Protein AF-A0A3N5EQD7-F1 (afdb_monomer_lite)

pLDDT: mean 82.93, std 21.53, range [36.47, 98.5]

Structure (mmCIF, N/CA/C/O backbone):
data_AF-A0A3N5EQD7-F1
#
_entry.id   AF-A0A3N5EQD7-F1
#
loop_
_atom_site.group_PDB
_atom_site.id
_atom_site.type_symbol
_atom_site.label_atom_id
_atom_site.label_alt_id
_atom_site.label_comp_id
_atom_site.label_asym_id
_atom_site.label_entity_id
_atom_site.label_seq_id
_atom_site.pdbx_PDB_ins_code
_atom_site.Cartn_x
_atom_site.Cartn_y
_atom_site.Cartn_z
_atom_site.occupancy
_atom_site.B_iso_or_equiv
_atom_site.auth_seq_id
_atom_site.auth_comp_id
_atom_site.auth_asym_id
_atom_site.auth_atom_id
_atom_site.pdbx_PDB_model_num
ATOM 1 N N . GLN A 1 1 ? -13.727 -14.820 4.997 1.00 85.56 1 GLN A N 1
ATOM 2 C CA . GLN A 1 1 ? -14.768 -14.155 4.186 1.00 85.56 1 GLN A CA 1
ATOM 3 C C . GLN A 1 1 ? -15.265 -15.122 3.118 1.00 85.56 1 GLN A C 1
ATOM 5 O O . GLN A 1 1 ? -14.452 -15.862 2.577 1.00 85.56 1 GLN A O 1
ATOM 10 N N . VAL A 1 2 ? -16.572 -15.149 2.847 1.00 91.81 2 VAL A N 1
ATOM 11 C CA . VAL A 1 2 ? -17.186 -15.927 1.755 1.00 91.81 2 VAL A CA 1
ATOM 12 C C . VAL A 1 2 ? -18.021 -14.951 0.934 1.00 91.81 2 VAL A C 1
ATOM 14 O O . VAL A 1 2 ? -19.056 -14.491 1.404 1.00 91.81 2 VAL A O 1
ATOM 17 N N . ASP A 1 3 ? -17.536 -14.591 -0.249 1.00 89.38 3 ASP A N 1
ATOM 18 C CA . ASP A 1 3 ? -18.120 -13.564 -1.118 1.00 89.38 3 ASP A CA 1
ATOM 19 C C . ASP A 1 3 ? -17.688 -13.828 -2.580 1.00 89.38 3 ASP A C 1
ATOM 21 O O . ASP A 1 3 ? -16.986 -14.802 -2.869 1.00 89.38 3 ASP A O 1
ATOM 25 N N . THR A 1 4 ? -18.126 -12.994 -3.518 1.00 93.06 4 THR A N 1
ATOM 26 C CA . THR A 1 4 ? -17.701 -13.034 -4.921 1.00 93.06 4 THR A CA 1
ATOM 27 C C . THR A 1 4 ? -16.193 -12.777 -5.054 1.00 93.06 4 THR A C 1
ATOM 29 O O . THR A 1 4 ? -15.635 -12.016 -4.261 1.00 93.06 4 THR A O 1
ATOM 32 N N . PRO A 1 5 ? -15.517 -13.352 -6.070 1.00 92.38 5 PRO A N 1
ATOM 33 C CA . PRO A 1 5 ? -14.085 -13.128 -6.280 1.00 92.38 5 PRO A CA 1
ATOM 34 C C . PRO A 1 5 ? -13.704 -11.645 -6.352 1.00 92.38 5 PRO A C 1
ATOM 36 O O . PRO A 1 5 ? -12.713 -11.238 -5.755 1.00 92.38 5 PRO A O 1
ATOM 39 N N . ASP A 1 6 ? -14.533 -10.842 -7.023 1.00 91.50 6 ASP A N 1
ATOM 40 C CA . ASP A 1 6 ? -14.365 -9.393 -7.149 1.00 91.50 6 ASP A CA 1
ATOM 41 C C . ASP A 1 6 ? -14.393 -8.690 -5.782 1.00 91.50 6 ASP A C 1
ATOM 43 O O . ASP A 1 6 ? -13.457 -7.977 -5.415 1.00 91.50 6 ASP A O 1
ATOM 47 N N . ARG A 1 7 ? -15.412 -8.976 -4.961 1.00 91.31 7 ARG A N 1
ATOM 48 C CA . ARG A 1 7 ? -15.539 -8.392 -3.619 1.00 91.31 7 ARG A CA 1
ATOM 49 C C . ARG A 1 7 ? -14.421 -8.816 -2.685 1.00 91.31 7 ARG A C 1
ATOM 51 O O . ARG A 1 7 ? -13.891 -7.971 -1.974 1.00 91.31 7 ARG A O 1
ATOM 58 N N . ILE A 1 8 ? -14.033 -10.088 -2.707 1.00 92.88 8 ILE A N 1
ATOM 59 C CA . ILE A 1 8 ? -12.909 -10.575 -1.901 1.00 92.88 8 ILE A CA 1
ATOM 60 C C . ILE A 1 8 ? -11.606 -9.870 -2.314 1.00 92.88 8 ILE A C 1
ATOM 62 O O . ILE A 1 8 ? -10.780 -9.553 -1.458 1.00 92.88 8 ILE A O 1
ATOM 66 N N . TYR A 1 9 ? -11.414 -9.611 -3.610 1.00 93.19 9 TYR A N 1
ATOM 67 C CA . TYR A 1 9 ? -10.214 -8.951 -4.117 1.00 93.19 9 TYR A CA 1
ATOM 68 C C . TYR A 1 9 ? -10.143 -7.467 -3.729 1.00 93.19 9 TYR A C 1
ATOM 70 O O . TYR A 1 9 ? -9.109 -7.015 -3.223 1.00 93.19 9 TYR A O 1
ATOM 78 N N . HIS A 1 10 ? -11.236 -6.729 -3.963 1.00 91.75 10 HIS A N 1
ATOM 79 C CA . HIS A 1 10 ? -11.309 -5.270 -3.825 1.00 91.75 10 HIS A CA 1
ATOM 80 C C . HIS A 1 10 ? -11.703 -4.785 -2.424 1.00 91.75 10 HIS A C 1
ATOM 82 O O . HIS A 1 10 ? -11.310 -3.693 -2.023 1.00 91.75 10 HIS A O 1
ATOM 88 N N . ALA A 1 11 ? -12.474 -5.575 -1.678 1.00 92.19 11 ALA A N 1
ATOM 89 C CA . ALA A 1 11 ? -12.975 -5.234 -0.350 1.00 92.19 11 ALA A CA 1
ATOM 90 C C . ALA A 1 11 ? -12.828 -6.417 0.633 1.00 92.19 11 ALA A C 1
ATOM 92 O O . ALA A 1 11 ? -13.829 -6.899 1.174 1.00 92.19 11 ALA A O 1
ATOM 93 N N . PRO A 1 12 ? -11.595 -6.903 0.874 1.00 94.81 12 PRO A N 1
ATOM 94 C CA . PRO A 1 12 ? -11.345 -7.931 1.874 1.00 94.81 12 PRO A CA 1
ATOM 95 C C . PRO A 1 12 ? -11.695 -7.419 3.276 1.00 94.81 12 PRO A C 1
ATOM 97 O O . PRO A 1 12 ? -11.357 -6.294 3.639 1.00 94.81 12 PRO A O 1
ATOM 100 N N . ASP A 1 13 ? -12.353 -8.240 4.085 1.00 95.00 13 ASP A N 1
ATOM 101 C CA . ASP A 1 13 ? -12.768 -7.858 5.441 1.00 95.00 13 ASP A CA 1
ATOM 102 C C . ASP A 1 13 ? -11.635 -7.964 6.466 1.00 95.00 13 ASP A C 1
ATOM 104 O O . ASP A 1 13 ? -11.702 -7.335 7.517 1.00 95.00 13 ASP A O 1
ATOM 108 N N . THR A 1 14 ? -10.583 -8.728 6.161 1.00 96.19 14 THR A N 1
ATOM 109 C CA . THR A 1 14 ? -9.426 -8.902 7.046 1.00 96.19 14 THR A CA 1
ATOM 110 C C . THR A 1 14 ? -8.118 -8.895 6.265 1.00 96.19 14 THR A C 1
ATOM 112 O O . THR A 1 14 ? -8.082 -9.242 5.078 1.00 96.19 14 THR A O 1
ATOM 115 N N . VAL A 1 15 ? -7.020 -8.563 6.947 1.00 95.56 15 VAL A N 1
ATOM 116 C CA . VAL A 1 15 ? -5.662 -8.611 6.380 1.00 95.56 15 VAL A CA 1
ATOM 117 C C . VAL A 1 15 ? -5.340 -10.004 5.851 1.00 95.56 15 VAL A C 1
ATOM 119 O O . VAL A 1 15 ? -4.840 -10.130 4.739 1.00 95.56 15 VAL A O 1
ATOM 122 N N . ALA A 1 16 ? -5.705 -11.054 6.590 1.00 95.88 16 ALA A N 1
ATOM 123 C CA . ALA A 1 16 ? -5.444 -12.430 6.175 1.00 95.88 16 ALA A CA 1
ATOM 124 C C . ALA A 1 16 ? -6.090 -12.764 4.817 1.00 95.88 16 ALA A C 1
ATOM 126 O O . ALA A 1 16 ? -5.483 -13.437 3.987 1.00 95.88 16 ALA A O 1
ATOM 127 N N . VAL A 1 17 ? -7.307 -12.268 4.559 1.00 95.81 17 VAL A N 1
ATOM 128 C CA . VAL A 1 17 ? -7.964 -12.427 3.251 1.00 95.81 17 VAL A CA 1
ATOM 129 C C . VAL A 1 17 ? -7.262 -11.579 2.186 1.00 95.81 17 VAL A C 1
ATOM 131 O O . VAL A 1 17 ? -7.011 -12.068 1.083 1.00 95.81 17 VAL A O 1
ATOM 134 N N . ALA A 1 18 ? -6.915 -10.334 2.519 1.00 95.12 18 ALA A N 1
ATOM 135 C CA . ALA A 1 18 ? -6.245 -9.407 1.611 1.00 95.12 18 ALA A CA 1
ATOM 136 C C . ALA A 1 18 ? -4.871 -9.925 1.137 1.00 95.12 18 ALA A C 1
ATOM 138 O O . ALA A 1 18 ? -4.527 -9.785 -0.037 1.00 95.12 18 ALA A O 1
ATOM 139 N N . GLU A 1 19 ? -4.108 -10.555 2.033 1.00 94.88 19 GLU A N 1
ATOM 140 C CA . GLU A 1 19 ? -2.798 -11.153 1.752 1.00 94.88 19 GLU A CA 1
ATOM 141 C C . GLU A 1 19 ? -2.890 -12.479 0.994 1.00 94.88 19 GLU A C 1
ATOM 143 O O . GLU A 1 19 ? -1.991 -12.801 0.217 1.00 94.88 19 GLU A O 1
ATOM 148 N N . PHE A 1 20 ? -3.949 -13.259 1.227 1.00 94.75 20 PHE A N 1
ATOM 149 C CA . PHE A 1 20 ? -4.123 -14.567 0.597 1.00 94.75 20 PHE A CA 1
ATOM 150 C C . PHE A 1 20 ? -4.553 -14.463 -0.871 1.00 94.75 20 PHE A C 1
ATOM 152 O O . PHE A 1 20 ? -4.201 -15.310 -1.690 1.00 94.75 20 PHE A O 1
ATOM 159 N N . ILE A 1 21 ? -5.329 -13.434 -1.209 1.00 93.12 21 ILE A N 1
ATOM 160 C CA . ILE A 1 21 ? -5.930 -13.275 -2.532 1.00 93.12 21 ILE A CA 1
ATOM 161 C 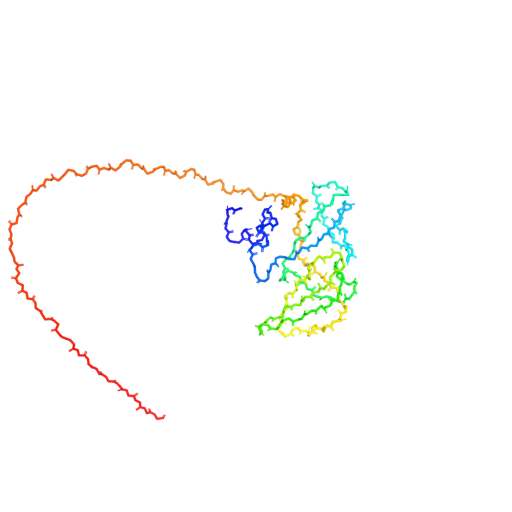C . ILE A 1 21 ? -5.138 -12.250 -3.334 1.00 93.12 21 ILE A C 1
ATOM 163 O O . ILE A 1 21 ? -4.987 -11.116 -2.893 1.00 93.12 21 ILE A O 1
ATOM 167 N N . GLY A 1 22 ? -4.690 -12.635 -4.531 1.00 89.00 22 GLY A N 1
ATOM 168 C CA . GLY A 1 22 ? -3.891 -11.798 -5.428 1.00 89.00 22 GLY A CA 1
ATOM 169 C C . GLY A 1 22 ? -2.419 -12.207 -5.476 1.00 89.00 22 GLY A C 1
ATOM 170 O O . GLY A 1 22 ? -1.864 -12.775 -4.537 1.00 89.00 22 GLY A O 1
ATOM 171 N N . SER A 1 23 ? -1.783 -11.967 -6.616 1.00 91.44 23 SER A N 1
ATOM 172 C CA . SER A 1 23 ? -0.348 -12.175 -6.812 1.00 91.44 23 SER A CA 1
ATOM 173 C C . SER A 1 23 ? 0.169 -11.061 -7.722 1.00 91.44 23 SER A C 1
ATOM 175 O O . SER A 1 23 ? -0.254 -11.017 -8.878 1.00 91.44 23 SER A O 1
ATOM 177 N N . PRO A 1 24 ? 1.050 -10.162 -7.246 1.00 94.62 24 PRO A N 1
ATOM 178 C CA . PRO A 1 24 ? 1.609 -10.044 -5.890 1.00 94.62 24 PRO A CA 1
ATOM 179 C C . PRO A 1 24 ? 0.578 -9.899 -4.756 1.00 94.62 24 PRO A C 1
ATOM 181 O O . PRO A 1 24 ? -0.583 -9.554 -4.985 1.00 94.62 24 PRO A O 1
ATOM 184 N N . ARG A 1 25 ? 1.013 -10.174 -3.518 1.00 95.19 25 ARG A N 1
ATOM 185 C CA . ARG A 1 25 ? 0.194 -9.918 -2.321 1.00 95.19 25 ARG A CA 1
ATOM 186 C C . ARG A 1 25 ? -0.074 -8.416 -2.183 1.00 95.19 25 ARG A C 1
ATOM 188 O O . ARG A 1 25 ? 0.663 -7.600 -2.732 1.00 95.19 25 ARG A O 1
ATOM 195 N N . ILE A 1 26 ? -1.129 -8.056 -1.450 1.00 96.38 26 ILE A N 1
ATOM 196 C CA . ILE A 1 26 ? -1.389 -6.653 -1.104 1.00 96.38 26 ILE A CA 1
ATOM 197 C C . ILE A 1 26 ? -0.181 -6.055 -0.364 1.00 96.38 26 ILE A C 1
ATOM 199 O O . ILE A 1 26 ? 0.429 -6.723 0.470 1.00 96.38 26 ILE A O 1
ATOM 203 N N . ASN A 1 27 ? 0.157 -4.801 -0.658 1.00 97.31 27 ASN A N 1
ATOM 204 C CA . ASN A 1 27 ? 1.148 -4.062 0.116 1.00 97.31 27 ASN A CA 1
ATOM 205 C C . ASN A 1 27 ? 0.549 -3.689 1.463 1.00 97.31 27 ASN A C 1
ATOM 207 O O . ASN A 1 27 ? -0.590 -3.229 1.496 1.00 97.31 27 ASN A O 1
ATOM 211 N N . LEU A 1 28 ? 1.320 -3.832 2.539 1.00 96.62 28 LEU A N 1
ATOM 212 C CA . LEU A 1 28 ? 0.937 -3.395 3.878 1.00 96.62 28 LEU A CA 1
ATOM 213 C C . LEU A 1 28 ? 1.983 -2.427 4.428 1.00 96.62 28 LEU A C 1
ATOM 215 O O . LEU A 1 28 ? 3.181 -2.711 4.404 1.00 96.62 28 LEU A O 1
ATOM 219 N N . VAL A 1 29 ? 1.521 -1.278 4.919 1.00 96.62 29 VAL A N 1
ATOM 220 C CA . VAL A 1 29 ? 2.376 -0.253 5.526 1.00 96.62 29 VAL A CA 1
ATOM 221 C C . VAL A 1 29 ? 1.804 0.135 6.881 1.00 96.62 29 VAL A C 1
ATOM 223 O O . VAL A 1 29 ? 0.650 0.560 6.974 1.00 96.62 29 VAL A O 1
ATOM 226 N N . ASP A 1 30 ? 2.610 -0.029 7.926 1.00 96.94 30 ASP A N 1
ATOM 227 C CA . ASP A 1 30 ? 2.249 0.340 9.290 1.00 96.94 30 ASP A CA 1
ATOM 228 C C . ASP A 1 30 ? 2.229 1.862 9.465 1.00 96.94 30 ASP A C 1
ATOM 230 O O . ASP A 1 30 ? 3.048 2.600 8.905 1.00 96.94 30 ASP A O 1
ATOM 234 N N . GLY A 1 31 ? 1.282 2.343 10.266 1.00 96.94 31 GLY A N 1
ATOM 235 C CA . GLY A 1 31 ? 1.195 3.754 10.595 1.00 96.94 31 GLY A CA 1
ATOM 236 C C . GLY A 1 31 ? 0.212 4.066 11.714 1.00 96.94 31 GLY A C 1
ATOM 237 O O . GLY A 1 31 ? -0.468 3.198 12.262 1.00 96.94 31 GLY A O 1
ATOM 238 N N . THR A 1 32 ? 0.125 5.352 12.027 1.00 98.25 32 THR A N 1
ATOM 239 C CA . THR A 1 32 ? -0.755 5.886 13.067 1.00 98.25 32 THR A CA 1
ATOM 240 C C . THR A 1 32 ? -1.662 6.946 12.467 1.00 98.25 32 THR A C 1
ATOM 242 O O . THR A 1 32 ? -1.193 7.872 11.802 1.00 98.25 32 THR A O 1
ATOM 245 N N . TYR A 1 33 ? -2.966 6.827 12.696 1.00 98.44 33 TYR A N 1
ATOM 246 C CA . TYR A 1 33 ? -3.938 7.815 12.237 1.00 98.44 33 TYR A CA 1
ATOM 247 C C . TYR A 1 33 ? -3.840 9.106 13.059 1.00 98.44 33 TYR A C 1
ATOM 249 O O . TYR A 1 33 ? -3.881 9.052 14.283 1.00 98.44 33 TYR A O 1
ATOM 257 N N . ASP A 1 34 ? -3.731 10.273 12.421 1.00 97.56 34 ASP A N 1
ATOM 258 C CA . ASP A 1 34 ? -3.652 11.584 13.091 1.00 97.56 34 ASP A CA 1
ATOM 259 C C . ASP A 1 34 ? -4.986 12.357 13.101 1.00 97.56 34 ASP A C 1
ATOM 261 O O . ASP A 1 34 ? -5.028 13.505 13.543 1.00 97.56 34 ASP A O 1
ATOM 265 N N . GLY A 1 35 ? -6.075 11.734 12.634 1.00 96.44 35 GLY A N 1
ATOM 266 C CA . GLY A 1 35 ? -7.395 12.359 12.499 1.00 96.44 35 GLY A CA 1
ATOM 267 C C . GLY A 1 35 ? -7.706 12.894 11.098 1.00 96.44 35 GLY A C 1
ATOM 268 O O . GLY A 1 35 ? -8.833 13.301 10.857 1.00 96.44 35 GLY A O 1
ATOM 269 N N . ARG A 1 36 ? -6.737 12.888 10.174 1.00 96.38 36 ARG A N 1
ATOM 270 C CA . ARG A 1 36 ? -6.923 13.283 8.756 1.00 96.38 36 ARG A CA 1
ATOM 271 C C . ARG A 1 36 ? -6.080 12.466 7.773 1.00 96.38 36 ARG A C 1
ATOM 273 O O . ARG A 1 36 ? -6.312 12.453 6.565 1.00 96.38 36 ARG A O 1
ATOM 280 N N . ALA A 1 37 ? -5.018 11.852 8.274 1.00 97.31 37 ALA A N 1
ATOM 281 C CA . ALA A 1 37 ? -4.080 11.070 7.502 1.00 97.31 37 ALA A CA 1
ATOM 282 C C . ALA A 1 37 ? -3.485 9.973 8.376 1.00 97.31 37 ALA A C 1
ATOM 284 O O . ALA A 1 37 ? -3.452 10.056 9.602 1.00 97.31 37 ALA A O 1
ATOM 285 N N . VAL A 1 38 ? -2.953 8.951 7.728 1.00 97.88 38 VAL A N 1
ATOM 286 C CA . VAL A 1 38 ? -2.129 7.950 8.392 1.00 97.88 38 VAL A CA 1
ATOM 287 C C . VAL A 1 38 ? -0.674 8.341 8.204 1.00 97.88 38 VAL A C 1
ATOM 289 O O . VAL A 1 38 ? -0.197 8.512 7.078 1.00 97.88 38 VAL A O 1
ATOM 292 N N . ARG A 1 39 ? 0.017 8.524 9.328 1.00 98.06 39 ARG A N 1
ATOM 293 C CA . ARG A 1 39 ? 1.444 8.823 9.392 1.00 98.06 39 ARG A CA 1
ATOM 294 C C . ARG A 1 39 ? 2.225 7.524 9.442 1.00 98.06 39 ARG A C 1
ATOM 296 O O . ARG A 1 39 ? 1.995 6.698 10.318 1.00 98.06 39 ARG A O 1
ATOM 303 N N . THR A 1 40 ? 3.147 7.377 8.508 1.00 97.06 40 THR A N 1
ATOM 304 C CA . THR A 1 40 ? 4.087 6.258 8.415 1.00 97.06 40 THR A CA 1
ATOM 305 C C . THR A 1 40 ? 5.500 6.823 8.547 1.00 97.06 40 THR A C 1
ATOM 307 O O . THR A 1 40 ? 5.701 8.030 8.396 1.00 97.06 40 THR A O 1
ATOM 310 N N . GLU A 1 41 ? 6.503 5.978 8.766 1.00 96.44 41 GLU A N 1
ATOM 311 C CA . GLU A 1 41 ? 7.902 6.437 8.733 1.00 96.44 41 GLU A CA 1
ATOM 312 C C . GLU A 1 41 ? 8.344 6.898 7.334 1.00 96.44 41 GLU A C 1
ATOM 314 O O . GLU A 1 41 ? 9.290 7.669 7.203 1.00 96.44 41 GLU A O 1
ATOM 319 N N . SER A 1 42 ? 7.641 6.457 6.287 1.00 96.06 42 SER A N 1
ATOM 320 C CA . SER A 1 42 ? 7.952 6.767 4.887 1.00 96.06 42 SER A CA 1
ATOM 321 C C . SER A 1 42 ? 7.181 7.946 4.313 1.00 96.06 42 SER A C 1
ATOM 323 O O . SER A 1 42 ? 7.385 8.294 3.156 1.00 96.06 42 SER A O 1
ATOM 325 N N . GLY A 1 43 ? 6.249 8.531 5.062 1.00 96.81 43 GLY A N 1
ATOM 326 C CA . GLY A 1 43 ? 5.375 9.566 4.527 1.00 96.81 43 GLY A CA 1
ATOM 327 C C . GLY A 1 43 ? 3.994 9.582 5.161 1.00 96.81 43 GLY A C 1
ATOM 328 O O . GLY A 1 43 ? 3.780 9.125 6.286 1.00 96.81 43 GLY A O 1
ATOM 329 N N . SER A 1 44 ? 3.038 10.153 4.438 1.00 96.94 44 SER A N 1
ATOM 330 C CA . SER A 1 44 ? 1.705 10.444 4.953 1.00 96.94 44 SER A CA 1
ATOM 331 C C . SER A 1 44 ? 0.652 10.196 3.888 1.00 96.94 44 SER A C 1
ATOM 333 O O . SER A 1 44 ? 0.694 10.785 2.808 1.00 96.94 44 SER A O 1
ATOM 335 N N . VAL A 1 45 ? -0.349 9.394 4.235 1.00 96.88 45 VAL A N 1
ATOM 336 C CA . VAL A 1 45 ? -1.453 9.051 3.337 1.00 96.88 45 VAL A CA 1
ATOM 337 C C . VAL A 1 45 ? -2.734 9.718 3.845 1.00 96.88 45 VAL A C 1
ATOM 339 O O . VAL A 1 45 ? -3.223 9.329 4.906 1.00 96.88 45 VAL A O 1
ATOM 342 N N . PRO A 1 46 ? -3.277 10.734 3.149 1.00 96.25 46 PRO A N 1
ATOM 343 C CA . PRO A 1 46 ? -4.556 11.345 3.509 1.00 96.25 46 PRO A CA 1
ATOM 344 C C . PRO A 1 46 ? -5.699 10.336 3.386 1.00 96.25 46 PRO A C 1
ATOM 346 O O . PRO A 1 46 ? -5.868 9.724 2.331 1.00 96.25 46 PRO A O 1
ATOM 349 N N . ILE A 1 47 ? -6.471 10.161 4.456 1.00 94.94 47 ILE A N 1
ATOM 350 C CA . ILE A 1 47 ? -7.613 9.244 4.511 1.00 94.94 47 ILE A CA 1
ATOM 351 C C . ILE A 1 47 ? -8.480 9.600 5.719 1.00 94.94 47 ILE A C 1
ATOM 353 O O . ILE A 1 47 ? -7.957 9.880 6.792 1.00 94.94 47 ILE A O 1
ATOM 357 N N . GLU A 1 48 ? -9.798 9.570 5.554 1.00 94.88 48 GLU A N 1
ATOM 358 C CA . GLU A 1 48 ? -10.754 9.747 6.650 1.00 94.88 48 GLU A CA 1
ATOM 359 C C . GLU A 1 48 ? -11.193 8.378 7.165 1.00 94.88 48 GLU A C 1
ATOM 361 O O . GLU A 1 48 ? -11.638 7.535 6.381 1.00 94.88 48 GLU A O 1
ATOM 366 N N . LEU A 1 49 ? -11.061 8.141 8.471 1.00 95.50 49 LEU A N 1
ATOM 367 C CA . LEU A 1 49 ? -11.355 6.847 9.083 1.00 95.50 49 LEU A CA 1
ATOM 368 C C . LEU A 1 49 ? -12.241 7.016 10.325 1.00 95.50 49 LEU A C 1
ATOM 370 O O . LEU A 1 49 ? -12.031 7.940 11.108 1.00 95.50 49 LEU A O 1
ATOM 374 N N . PRO A 1 50 ? -13.197 6.102 10.571 1.00 95.62 50 PRO A N 1
ATOM 375 C CA . PRO A 1 50 ? -14.067 6.145 11.746 1.00 95.62 50 PRO A CA 1
ATOM 376 C C . PRO A 1 50 ? -13.368 5.591 13.004 1.00 95.62 50 PRO A C 1
ATOM 378 O O . PRO A 1 50 ? -13.902 4.723 13.690 1.00 95.62 50 PRO A O 1
ATOM 381 N N . VAL A 1 51 ? -12.155 6.062 13.295 1.00 95.94 51 VAL A N 1
ATOM 382 C CA . VAL A 1 51 ? -11.349 5.694 14.473 1.00 95.94 51 VAL A CA 1
ATOM 383 C C . VAL A 1 51 ? -10.738 6.952 15.098 1.00 95.94 51 VAL A C 1
ATOM 385 O O . VAL A 1 51 ? -10.559 7.950 14.402 1.00 95.94 51 VAL A O 1
ATOM 388 N N . PRO A 1 52 ? -10.420 6.956 16.403 1.00 96.69 52 PRO A N 1
ATOM 389 C CA . PRO A 1 52 ? -9.783 8.109 17.029 1.00 96.69 52 PRO A CA 1
ATOM 390 C C . PRO A 1 52 ? -8.370 8.358 16.479 1.00 96.69 52 PRO A C 1
ATOM 392 O O . PRO A 1 52 ? -7.659 7.433 16.081 1.00 96.69 52 PRO A O 1
ATOM 395 N N . ALA A 1 53 ? -7.933 9.619 16.518 1.00 97.50 53 ALA A N 1
ATOM 396 C CA . ALA A 1 53 ? -6.528 9.958 16.313 1.00 97.50 53 ALA A CA 1
ATOM 397 C C . ALA A 1 53 ? -5.644 9.244 17.357 1.00 97.50 53 ALA A C 1
ATOM 399 O O . ALA A 1 53 ? -6.046 9.044 18.503 1.00 97.50 53 ALA A O 1
ATOM 400 N N . GLY A 1 54 ? -4.438 8.857 16.953 1.00 97.50 54 GLY A N 1
ATOM 401 C CA . GLY A 1 54 ? -3.523 8.016 17.721 1.00 97.50 54 GLY A CA 1
ATOM 402 C C . GLY A 1 54 ? -3.716 6.512 17.502 1.00 97.50 54 GLY A C 1
ATOM 403 O O . GLY A 1 54 ? -2.890 5.733 17.972 1.00 97.50 54 GLY A O 1
ATOM 404 N N . GLN A 1 55 ? -4.756 6.083 16.776 1.00 97.44 55 GLN A N 1
ATOM 405 C CA . GLN A 1 55 ? -4.977 4.669 16.475 1.00 97.44 55 GLN A CA 1
ATOM 406 C C . GLN A 1 55 ? -3.870 4.124 15.559 1.00 97.44 55 GLN A C 1
ATOM 408 O O . GLN A 1 55 ? -3.706 4.584 14.426 1.00 97.44 55 GLN A O 1
ATOM 413 N N . ALA A 1 56 ? -3.147 3.110 16.040 1.00 97.62 56 ALA A N 1
ATOM 414 C CA . ALA A 1 56 ? -2.244 2.311 15.218 1.00 97.62 56 ALA A CA 1
ATOM 415 C C . ALA A 1 56 ? -3.050 1.414 14.269 1.00 97.62 56 ALA A C 1
ATOM 417 O O . ALA A 1 56 ? -4.051 0.808 14.675 1.00 97.62 56 ALA A O 1
ATOM 418 N N . LEU A 1 57 ? -2.619 1.346 13.012 1.00 97.50 57 LEU A N 1
ATOM 419 C CA . LEU A 1 57 ? -3.278 0.590 11.953 1.00 97.50 57 LEU A CA 1
ATOM 420 C C . LEU A 1 57 ? -2.304 0.252 10.816 1.00 97.50 57 LEU A C 1
ATOM 422 O O . LEU A 1 57 ? -1.178 0.745 10.764 1.00 97.50 57 LEU A O 1
ATOM 426 N N . ARG A 1 58 ? -2.768 -0.562 9.869 1.00 96.62 58 ARG A N 1
ATOM 427 C CA . ARG A 1 58 ? -2.064 -0.877 8.621 1.00 96.62 58 ARG A CA 1
ATOM 428 C C . ARG A 1 58 ? -2.838 -0.369 7.420 1.00 96.62 58 ARG A C 1
ATOM 430 O O . ARG A 1 58 ? -4.039 -0.607 7.315 1.00 96.62 58 ARG A O 1
ATOM 437 N N . LEU A 1 59 ? -2.147 0.283 6.493 1.00 96.81 59 LEU A N 1
ATOM 438 C CA . LEU A 1 59 ? -2.690 0.613 5.180 1.00 96.81 59 LEU A CA 1
ATOM 439 C C . LEU A 1 59 ? -2.422 -0.513 4.194 1.00 96.81 59 LEU A C 1
ATOM 441 O O . LEU A 1 59 ? -1.288 -0.970 4.082 1.00 96.81 59 LEU A O 1
ATOM 445 N N . GLY A 1 60 ? -3.456 -0.910 3.458 1.00 96.19 60 GLY A N 1
ATOM 446 C CA . GLY A 1 60 ? -3.399 -1.917 2.413 1.00 96.19 60 GLY A CA 1
ATOM 447 C C . GLY A 1 60 ? -3.715 -1.354 1.035 1.00 96.19 60 GLY A C 1
ATOM 448 O O . GLY A 1 60 ? -4.776 -0.764 0.838 1.00 96.19 60 GLY A O 1
ATOM 449 N N . PHE A 1 61 ? -2.840 -1.571 0.058 1.00 96.88 61 PHE A N 1
ATOM 450 C CA . PHE A 1 61 ? -3.097 -1.211 -1.342 1.00 96.88 61 PHE A CA 1
ATOM 451 C C . PHE A 1 61 ? -2.445 -2.209 -2.299 1.00 96.88 61 PHE A C 1
ATOM 453 O O . PHE A 1 61 ? -1.457 -2.864 -1.968 1.00 96.88 61 PHE A O 1
ATOM 460 N N . ARG A 1 62 ? -3.026 -2.375 -3.485 1.00 97.25 62 ARG A N 1
ATOM 461 C CA . ARG A 1 62 ? -2.566 -3.367 -4.461 1.00 97.25 62 ARG A CA 1
ATOM 462 C C . ARG A 1 62 ? -1.439 -2.799 -5.321 1.00 97.25 62 ARG A C 1
ATOM 464 O O . ARG A 1 62 ? -1.316 -1.588 -5.481 1.00 97.25 62 ARG A O 1
ATOM 471 N N . CYS A 1 63 ? -0.612 -3.670 -5.891 1.00 96.62 63 CYS A N 1
ATOM 472 C CA . CYS A 1 63 ? 0.525 -3.232 -6.698 1.00 96.62 63 CYS A CA 1
ATOM 473 C C . CYS A 1 63 ? 0.100 -2.480 -7.967 1.00 96.62 63 CYS A C 1
ATOM 475 O O . CYS A 1 63 ? 0.795 -1.563 -8.392 1.00 96.62 63 CYS A O 1
ATOM 477 N N . GLU A 1 64 ? -1.051 -2.836 -8.538 1.00 96.06 64 GLU A N 1
ATOM 478 C CA . GLU A 1 64 ? -1.630 -2.219 -9.728 1.00 96.06 64 GLU A CA 1
ATOM 479 C C . GLU A 1 64 ? -2.385 -0.916 -9.448 1.00 96.06 64 GLU A C 1
ATOM 481 O O . GLU A 1 64 ? -2.672 -0.179 -10.386 1.00 96.06 64 GLU A O 1
ATOM 486 N N . SER A 1 65 ? -2.714 -0.618 -8.183 1.00 95.69 65 SER A N 1
ATOM 487 C CA . SER A 1 65 ? -3.271 0.691 -7.822 1.00 95.69 65 SER A CA 1
ATOM 488 C C . SER A 1 65 ? -2.175 1.734 -7.615 1.00 95.69 65 SER A C 1
ATOM 490 O O . SER A 1 65 ? -2.457 2.926 -7.674 1.00 95.69 65 SER A O 1
ATOM 492 N N . ALA A 1 66 ? -0.942 1.295 -7.363 1.00 96.25 66 ALA A N 1
ATOM 493 C CA . ALA A 1 66 ? 0.181 2.164 -7.063 1.00 96.25 66 ALA A CA 1
ATOM 494 C C . ALA A 1 66 ? 0.938 2.607 -8.322 1.00 96.25 66 ALA A C 1
ATOM 496 O O . ALA A 1 66 ? 0.934 1.934 -9.351 1.00 96.25 66 ALA A O 1
ATOM 497 N N . SER A 1 67 ? 1.650 3.728 -8.218 1.00 96.94 67 SER A N 1
ATOM 498 C CA . SER A 1 67 ? 2.573 4.199 -9.253 1.00 96.94 67 SER A CA 1
ATOM 499 C C . SER A 1 67 ? 3.825 4.827 -8.645 1.00 96.94 67 SER A C 1
ATOM 501 O O . SER A 1 67 ? 3.810 5.294 -7.505 1.00 96.94 67 SER A O 1
ATOM 503 N N . LEU A 1 68 ? 4.924 4.818 -9.403 1.00 97.56 68 LEU A N 1
ATOM 504 C CA . LEU A 1 68 ? 6.154 5.498 -9.004 1.00 97.56 68 LEU A CA 1
ATOM 505 C C . LEU A 1 68 ? 6.120 6.963 -9.428 1.00 97.56 68 LEU A C 1
ATOM 507 O O . LEU A 1 68 ? 5.734 7.296 -10.550 1.00 97.56 68 LEU A O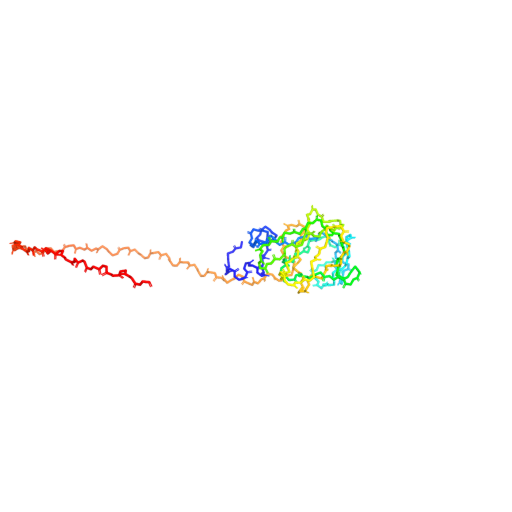 1
ATOM 511 N N . THR A 1 69 ? 6.611 7.825 -8.550 1.00 97.31 69 THR A N 1
ATOM 512 C CA . THR A 1 69 ? 6.780 9.258 -8.784 1.00 97.31 69 THR A CA 1
ATOM 513 C C . THR A 1 69 ? 8.214 9.674 -8.467 1.00 97.31 69 THR A C 1
ATOM 515 O O . THR A 1 69 ? 9.011 8.897 -7.937 1.00 97.31 69 THR A O 1
ATOM 518 N N . ALA A 1 70 ? 8.551 10.934 -8.743 1.00 97.00 70 ALA A N 1
ATOM 519 C CA . ALA A 1 70 ? 9.764 11.517 -8.180 1.00 97.00 70 ALA A CA 1
ATOM 520 C C . ALA A 1 70 ? 9.711 11.488 -6.633 1.00 97.00 70 ALA A C 1
ATOM 522 O O . ALA A 1 70 ? 8.606 11.522 -6.069 1.00 97.00 70 ALA A O 1
ATOM 523 N N . PRO A 1 71 ? 10.872 11.428 -5.951 1.00 97.31 71 PRO A N 1
ATOM 524 C CA . PRO A 1 71 ? 10.948 11.560 -4.497 1.00 97.31 71 PRO A CA 1
ATOM 525 C C . PRO A 1 71 ? 10.188 12.787 -3.989 1.00 97.31 71 PRO A C 1
ATOM 527 O O . PRO A 1 71 ? 10.284 13.867 -4.574 1.00 97.31 71 PRO A O 1
ATOM 530 N N . GLY A 1 72 ? 9.422 12.620 -2.915 1.00 96.62 72 GLY A N 1
ATOM 531 C CA . GLY A 1 72 ? 8.603 13.659 -2.293 1.00 96.62 72 GLY A CA 1
ATOM 532 C C . GLY A 1 72 ? 7.326 14.023 -3.057 1.00 96.62 72 GLY A C 1
ATOM 533 O O . GLY A 1 72 ? 6.541 14.836 -2.571 1.00 96.62 72 GLY A O 1
ATOM 534 N N . CYS A 1 73 ? 7.088 13.449 -4.243 1.00 96.81 73 CYS A N 1
ATOM 535 C CA . CYS A 1 73 ? 5.853 13.667 -5.007 1.00 96.81 73 CYS A CA 1
ATOM 536 C C . CYS A 1 73 ? 4.778 12.599 -4.745 1.00 96.81 73 CYS A C 1
ATOM 538 O O . CYS A 1 73 ? 3.630 12.791 -5.144 1.00 96.81 73 CYS A O 1
ATOM 540 N N . GLY A 1 74 ? 5.146 11.491 -4.098 1.00 95.75 74 GLY A N 1
ATOM 541 C CA . GLY A 1 74 ? 4.238 10.408 -3.728 1.00 95.75 74 GLY A CA 1
ATOM 542 C C . GLY A 1 74 ? 3.609 10.611 -2.348 1.00 95.75 74 GLY A C 1
ATOM 543 O O . GLY A 1 74 ? 3.753 11.653 -1.708 1.00 95.75 74 GLY A O 1
ATOM 544 N N . ARG A 1 75 ? 2.901 9.585 -1.869 1.00 97.00 75 ARG A N 1
ATOM 545 C CA . ARG A 1 75 ? 2.408 9.517 -0.480 1.00 97.00 75 ARG A CA 1
ATOM 546 C C . ARG A 1 75 ? 3.417 8.882 0.463 1.00 97.00 75 ARG A C 1
ATOM 548 O O . ARG A 1 75 ? 3.424 9.202 1.652 1.00 97.00 75 ARG A O 1
ATOM 555 N N . LEU A 1 76 ? 4.246 8.001 -0.081 1.00 97.75 76 LEU A N 1
ATOM 556 C CA . LEU A 1 76 ? 5.361 7.351 0.589 1.00 97.75 76 LEU A CA 1
ATOM 557 C C . LEU A 1 76 ? 6.627 7.606 -0.226 1.00 97.75 76 LEU A C 1
ATOM 559 O O . LEU A 1 76 ? 6.550 7.727 -1.446 1.00 97.75 76 LEU A O 1
ATOM 563 N N . ASP A 1 77 ? 7.776 7.621 0.429 1.00 98.19 77 ASP A N 1
ATOM 564 C CA . ASP A 1 77 ? 9.087 7.627 -0.210 1.00 98.19 77 ASP A CA 1
ATOM 565 C C . ASP A 1 77 ? 9.845 6.337 0.105 1.00 98.19 77 ASP A C 1
ATOM 567 O O . ASP A 1 77 ? 9.615 5.666 1.117 1.00 98.19 77 ASP A O 1
ATOM 571 N N . GLY A 1 78 ? 10.760 5.967 -0.784 1.00 97.94 78 GLY A N 1
ATOM 572 C CA . GLY A 1 78 ? 11.587 4.789 -0.594 1.00 97.94 78 GLY A CA 1
ATOM 573 C C . GLY A 1 78 ? 12.715 4.664 -1.604 1.00 97.94 78 GLY A C 1
ATOM 574 O O . GLY A 1 78 ? 12.999 5.568 -2.390 1.00 97.94 78 GLY A O 1
ATOM 575 N N . GLU A 1 79 ? 13.376 3.515 -1.557 1.00 98.50 79 GLU A N 1
ATOM 576 C CA . GLU A 1 79 ? 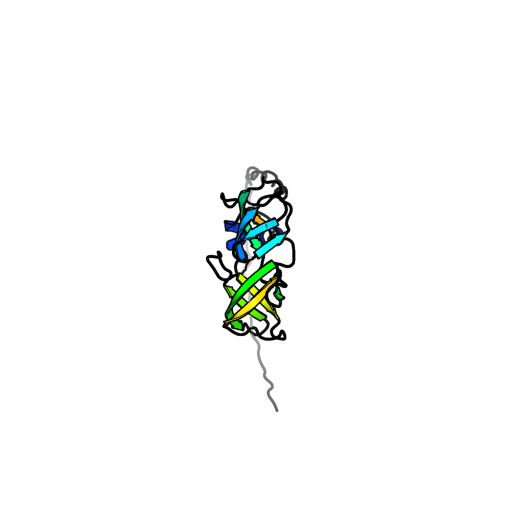14.473 3.147 -2.449 1.00 98.50 79 GLU A CA 1
ATOM 577 C C . GLU A 1 79 ? 14.104 1.878 -3.218 1.00 98.50 79 GLU A C 1
ATOM 579 O O . GLU A 1 79 ? 13.648 0.892 -2.633 1.00 98.50 79 GLU A O 1
ATOM 584 N N . VAL A 1 80 ? 14.326 1.864 -4.529 1.00 98.50 80 VAL A N 1
ATOM 585 C CA . VAL A 1 80 ? 14.112 0.678 -5.362 1.00 98.50 80 VAL A CA 1
ATOM 586 C C . VAL A 1 80 ? 15.088 -0.426 -4.945 1.00 98.50 80 VAL A C 1
ATOM 588 O O . VAL A 1 80 ? 16.284 -0.378 -5.229 1.00 98.50 80 VAL A O 1
ATOM 591 N N . ALA A 1 81 ? 14.577 -1.467 -4.296 1.00 97.75 81 ALA A N 1
ATOM 592 C CA . ALA A 1 81 ? 15.359 -2.605 -3.830 1.00 97.75 81 ALA A CA 1
ATOM 593 C C . ALA A 1 81 ? 15.581 -3.649 -4.932 1.00 97.75 81 ALA A C 1
ATOM 595 O O . ALA A 1 81 ? 16.665 -4.235 -5.022 1.00 97.75 81 ALA A O 1
ATOM 596 N N . HIS A 1 82 ? 14.558 -3.893 -5.754 1.00 96.50 82 HIS A N 1
ATOM 597 C CA . HIS A 1 82 ? 14.582 -4.890 -6.821 1.00 96.50 82 HIS A CA 1
ATOM 598 C C . HIS A 1 82 ? 13.560 -4.560 -7.917 1.00 96.50 82 HIS A C 1
ATOM 600 O O . HIS A 1 82 ? 12.548 -3.916 -7.649 1.00 96.50 82 HIS A O 1
ATOM 606 N N . VAL A 1 83 ? 13.828 -5.009 -9.143 1.00 96.69 83 VAL A N 1
ATOM 607 C CA . VAL A 1 83 ? 12.908 -4.910 -10.280 1.00 96.69 83 VAL A CA 1
ATOM 608 C C . VAL A 1 83 ? 12.822 -6.283 -10.929 1.00 96.69 83 VAL A C 1
ATOM 610 O O . VAL A 1 83 ? 13.836 -6.810 -11.390 1.00 96.69 83 VAL A O 1
ATOM 613 N N . GLU A 1 84 ? 11.618 -6.841 -10.977 1.00 96.00 84 GLU A N 1
ATOM 614 C CA . GLU A 1 84 ? 11.313 -8.087 -11.674 1.00 96.00 84 GLU A CA 1
ATOM 615 C C . GLU A 1 84 ? 10.693 -7.756 -13.031 1.00 96.00 84 GLU A C 1
ATOM 617 O O . GLU A 1 84 ? 9.742 -6.980 -13.112 1.00 96.00 84 GLU A O 1
ATOM 622 N N . ASN A 1 85 ? 11.221 -8.343 -14.105 1.00 94.69 85 ASN A N 1
ATOM 623 C CA . ASN A 1 85 ? 10.654 -8.206 -15.442 1.00 94.69 85 ASN A CA 1
ATOM 624 C C . ASN A 1 85 ? 9.887 -9.479 -15.806 1.00 94.69 85 ASN A C 1
ATOM 626 O O . ASN A 1 85 ? 10.485 -10.543 -15.965 1.00 94.69 85 ASN A O 1
ATOM 630 N N . LEU A 1 86 ? 8.568 -9.353 -15.947 1.00 94.31 86 LEU A N 1
ATOM 631 C CA . LEU A 1 86 ? 7.646 -10.444 -16.267 1.00 94.31 86 LEU A CA 1
ATOM 632 C C . LEU A 1 86 ? 7.235 -10.452 -17.752 1.00 94.31 86 LEU A C 1
ATOM 634 O O . LEU A 1 86 ? 6.285 -11.129 -18.139 1.00 94.31 86 LEU A O 1
ATOM 638 N N . GLY A 1 87 ? 7.926 -9.685 -18.598 1.00 93.75 87 GLY A N 1
ATOM 639 C CA . GLY A 1 87 ? 7.657 -9.558 -20.029 1.00 93.75 87 GLY A CA 1
ATOM 640 C C . GLY A 1 87 ? 6.666 -8.439 -20.344 1.00 93.75 87 GLY A C 1
ATOM 641 O O . GLY A 1 87 ? 7.051 -7.448 -20.958 1.00 93.75 87 GLY A O 1
ATOM 642 N N . SER A 1 88 ? 5.401 -8.580 -19.934 1.00 93.75 88 SER A N 1
ATOM 643 C CA . SER A 1 88 ? 4.374 -7.534 -20.125 1.00 93.75 88 SER A CA 1
ATOM 644 C C . SER A 1 88 ? 4.426 -6.441 -19.061 1.00 93.75 88 SER A C 1
ATOM 646 O O . SER A 1 88 ? 4.031 -5.300 -19.307 1.00 93.75 88 SER A O 1
ATOM 648 N N . ASP A 1 89 ? 4.934 -6.796 -17.885 1.00 95.31 89 ASP A N 1
ATOM 649 C CA . ASP A 1 89 ? 4.915 -5.977 -16.686 1.00 95.31 89 ASP A CA 1
ATOM 650 C C . ASP A 1 89 ? 6.277 -5.981 -15.999 1.00 95.31 89 ASP A C 1
ATOM 652 O O . ASP A 1 89 ? 7.052 -6.936 -16.091 1.00 95.31 89 ASP A O 1
ATOM 656 N N . LEU A 1 90 ? 6.527 -4.909 -15.260 1.00 95.88 90 LEU A N 1
ATOM 657 C CA . LEU A 1 90 ? 7.602 -4.775 -14.298 1.00 95.88 90 LEU A CA 1
ATOM 658 C C . LEU A 1 90 ? 6.986 -4.747 -12.900 1.00 95.88 90 LEU A C 1
ATOM 660 O O . LEU A 1 90 ? 6.065 -3.967 -12.649 1.00 95.88 90 LEU A O 1
ATOM 664 N N . LEU A 1 91 ? 7.507 -5.562 -11.987 1.00 97.31 91 LEU A N 1
ATOM 665 C CA . LEU A 1 91 ? 7.234 -5.417 -10.560 1.00 97.31 91 LEU A CA 1
ATOM 666 C C . LEU A 1 91 ? 8.420 -4.709 -9.919 1.00 97.31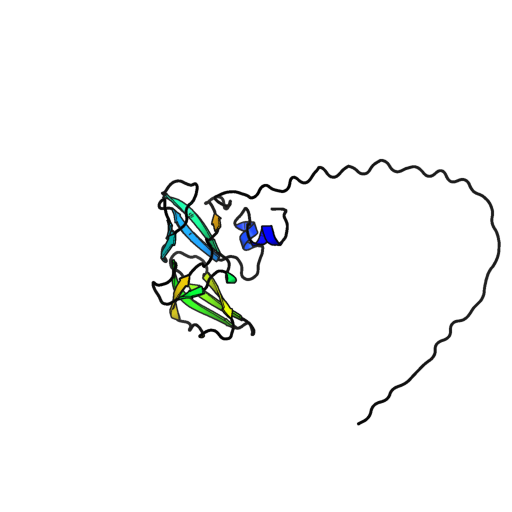 91 LEU A C 1
ATOM 668 O O . LEU A 1 91 ? 9.537 -5.225 -9.899 1.00 97.31 91 LEU A O 1
ATOM 672 N N . VAL A 1 92 ? 8.186 -3.504 -9.417 1.00 98.12 92 VAL A N 1
ATOM 673 C CA . VAL A 1 92 ? 9.202 -2.706 -8.739 1.00 98.12 92 VAL A CA 1
ATOM 674 C C . VAL A 1 92 ? 9.002 -2.837 -7.240 1.00 98.12 92 VAL A C 1
ATOM 676 O O . VAL A 1 92 ? 7.968 -2.449 -6.705 1.00 98.12 92 VAL A O 1
ATOM 679 N N . HIS A 1 93 ? 10.004 -3.379 -6.560 1.00 98.31 93 HIS A N 1
ATOM 680 C CA . HIS A 1 93 ? 10.026 -3.549 -5.115 1.00 98.31 93 HIS A CA 1
ATOM 681 C C . HIS A 1 93 ? 10.726 -2.344 -4.495 1.00 98.31 93 HIS A C 1
ATOM 683 O O . HIS A 1 93 ? 11.939 -2.186 -4.637 1.00 98.31 93 HIS A O 1
ATOM 689 N N . VAL A 1 94 ? 9.972 -1.505 -3.797 1.00 98.50 94 VAL A N 1
ATOM 690 C CA . VAL A 1 94 ? 10.436 -0.283 -3.141 1.00 98.50 94 VAL A CA 1
ATOM 691 C C . VAL A 1 94 ? 10.537 -0.530 -1.640 1.00 98.50 94 VAL A C 1
ATOM 693 O O . VAL A 1 94 ? 9.564 -0.892 -0.981 1.00 98.50 94 VAL A O 1
ATOM 696 N N . ARG A 1 95 ? 11.730 -0.353 -1.076 1.00 98.19 95 ARG A N 1
ATOM 697 C CA . ARG A 1 95 ? 11.939 -0.384 0.368 1.00 98.19 95 ARG A CA 1
ATOM 698 C C . ARG A 1 95 ? 11.548 0.970 0.949 1.00 98.19 95 ARG A C 1
ATOM 700 O O . ARG A 1 95 ? 12.213 1.970 0.695 1.00 98.19 95 ARG A O 1
ATOM 707 N N . CYS A 1 96 ? 10.490 0.959 1.742 1.00 97.06 96 CYS A N 1
ATOM 708 C CA . CYS A 1 96 ? 9.979 2.099 2.489 1.00 97.06 96 CYS A CA 1
ATOM 709 C C . CYS A 1 96 ? 10.406 1.962 3.962 1.00 97.06 96 CYS A C 1
ATOM 711 O O . CYS A 1 96 ? 10.345 0.865 4.522 1.00 97.06 96 CYS A O 1
ATOM 713 N N . ALA A 1 97 ? 10.855 3.051 4.589 1.00 93.81 97 ALA A N 1
ATOM 714 C CA . ALA A 1 97 ? 11.111 3.105 6.030 1.00 93.81 97 ALA A CA 1
ATOM 715 C C . ALA A 1 97 ? 9.876 2.668 6.844 1.00 93.81 97 ALA A C 1
ATOM 717 O O . ALA A 1 97 ? 8.735 2.983 6.490 1.00 93.81 97 ALA A O 1
ATOM 718 N N . GLY A 1 98 ? 10.097 1.919 7.922 1.00 85.81 98 GLY A N 1
ATOM 719 C CA . GLY A 1 98 ? 9.030 1.385 8.772 1.00 85.81 98 GLY A CA 1
ATOM 720 C C . GLY A 1 98 ? 8.198 0.250 8.164 1.00 85.81 98 GLY A C 1
ATOM 721 O O . GLY A 1 98 ? 7.346 -0.292 8.857 1.00 85.81 98 GLY A O 1
ATOM 722 N N . SER A 1 99 ? 8.425 -0.154 6.906 1.00 89.62 99 SER A N 1
ATOM 723 C CA . SER A 1 99 ? 7.750 -1.318 6.316 1.00 89.62 99 SER A CA 1
ATOM 724 C C . SER A 1 99 ? 8.618 -2.575 6.417 1.00 89.62 99 SER A C 1
ATOM 726 O O . SER A 1 99 ? 9.790 -2.573 6.032 1.00 89.62 99 SER A O 1
ATOM 728 N N . ALA A 1 100 ? 8.041 -3.671 6.918 1.00 87.75 100 ALA A N 1
ATOM 729 C CA . ALA A 1 100 ? 8.746 -4.944 7.092 1.00 87.75 100 ALA A CA 1
ATOM 730 C C . ALA A 1 100 ? 9.101 -5.634 5.760 1.00 87.75 100 ALA A C 1
ATOM 732 O O . ALA A 1 100 ? 10.085 -6.372 5.679 1.00 87.75 100 ALA A O 1
ATOM 733 N N . THR A 1 101 ? 8.312 -5.398 4.711 1.00 93.31 101 THR A N 1
ATOM 734 C CA . THR A 1 101 ? 8.500 -5.974 3.373 1.00 93.31 101 THR A CA 1
ATOM 735 C C . THR A 1 101 ? 8.485 -4.872 2.319 1.00 93.31 101 THR A C 1
ATOM 737 O O . THR A 1 101 ? 7.776 -3.889 2.502 1.00 93.31 101 THR A O 1
ATOM 740 N N . PRO A 1 102 ? 9.204 -5.012 1.192 1.00 96.81 102 PRO A N 1
ATOM 741 C CA . PRO A 1 102 ? 9.131 -4.020 0.125 1.00 96.81 102 PRO A CA 1
ATOM 742 C C . PRO A 1 102 ? 7.697 -3.812 -0.376 1.00 96.81 102 PRO A C 1
ATOM 744 O O . PRO A 1 102 ? 6.977 -4.781 -0.613 1.00 96.81 102 PRO A O 1
ATOM 747 N N . VAL A 1 103 ? 7.324 -2.553 -0.595 1.00 97.69 103 VAL A N 1
ATOM 748 C CA . VAL A 1 103 ? 6.115 -2.177 -1.329 1.00 97.69 103 VAL A CA 1
ATOM 749 C C . VAL A 1 103 ? 6.328 -2.529 -2.796 1.00 97.69 103 VAL A C 1
ATOM 751 O O . VAL A 1 103 ? 7.313 -2.119 -3.401 1.00 97.69 103 VAL A O 1
ATOM 754 N N . VAL A 1 104 ? 5.411 -3.286 -3.381 1.00 98.12 104 VAL A N 1
ATOM 755 C CA . VAL A 1 104 ? 5.461 -3.702 -4.781 1.00 98.12 104 VAL A CA 1
ATOM 756 C C . VAL A 1 104 ? 4.575 -2.791 -5.619 1.00 98.12 104 VAL A C 1
ATOM 758 O O . VAL A 1 104 ? 3.392 -2.624 -5.327 1.00 98.12 104 VAL A O 1
ATOM 761 N N . VAL A 1 105 ? 5.130 -2.235 -6.690 1.00 97.88 105 VAL A N 1
ATOM 762 C CA . VAL A 1 105 ? 4.416 -1.414 -7.672 1.00 97.88 105 VAL A CA 1
ATOM 763 C C . VAL A 1 105 ? 4.479 -2.113 -9.023 1.00 97.88 105 VAL A C 1
ATOM 765 O O . VAL A 1 105 ? 5.562 -2.473 -9.480 1.00 97.88 105 VAL A O 1
ATOM 768 N N . ARG A 1 106 ? 3.327 -2.322 -9.665 1.00 97.12 106 ARG A N 1
ATOM 769 C CA . ARG A 1 106 ? 3.253 -2.921 -11.001 1.00 97.12 106 ARG A CA 1
ATOM 770 C C . ARG A 1 106 ? 3.231 -1.822 -12.055 1.00 97.12 106 ARG A C 1
ATOM 772 O O . ARG A 1 106 ? 2.394 -0.929 -12.009 1.00 97.12 106 ARG A O 1
ATOM 779 N N . MET A 1 107 ? 4.128 -1.914 -13.029 1.00 95.75 107 MET A N 1
ATOM 780 C CA . MET A 1 107 ? 4.249 -0.964 -14.132 1.00 95.75 107 MET A CA 1
ATOM 781 C C . MET A 1 107 ? 4.242 -1.699 -15.478 1.00 95.75 107 MET A C 1
ATOM 783 O O . MET A 1 107 ? 4.777 -2.802 -15.562 1.00 95.75 107 MET A O 1
ATOM 787 N N . PRO A 1 108 ? 3.702 -1.111 -16.555 1.00 94.88 108 PRO A N 1
ATOM 788 C CA . PRO A 1 108 ? 3.856 -1.662 -17.900 1.00 94.88 108 PRO A CA 1
ATOM 789 C C . PRO A 1 108 ? 5.331 -1.743 -18.331 1.00 94.88 108 PRO A C 1
ATOM 791 O O . PRO A 1 108 ? 6.117 -0.846 -18.030 1.00 94.88 108 PRO A O 1
ATOM 794 N N . ALA A 1 109 ? 5.708 -2.751 -19.126 1.00 87.75 109 ALA A N 1
ATOM 795 C CA . ALA A 1 109 ? 7.090 -2.923 -19.606 1.00 87.75 109 ALA A CA 1
ATOM 796 C C . ALA A 1 109 ? 7.647 -1.747 -20.443 1.00 87.75 109 ALA A C 1
ATOM 798 O O . ALA A 1 109 ? 8.860 -1.610 -20.580 1.00 87.75 109 ALA A O 1
ATOM 799 N N . GLY A 1 110 ? 6.777 -0.887 -20.990 1.00 86.38 110 GLY A N 1
ATOM 800 C CA . GLY A 1 110 ? 7.158 0.325 -21.731 1.00 86.38 110 GLY A CA 1
ATOM 801 C C . GLY A 1 110 ? 7.382 1.572 -20.867 1.00 86.38 110 GLY A C 1
ATOM 802 O O . GLY A 1 110 ? 7.729 2.626 -21.399 1.00 86.38 110 GLY A O 1
ATOM 803 N N . SER A 1 111 ? 7.159 1.493 -19.554 1.00 89.31 111 SER A N 1
ATOM 804 C CA . SER A 1 111 ? 7.466 2.590 -18.637 1.00 89.31 111 SER A CA 1
ATOM 805 C C . SER A 1 111 ? 8.976 2.815 -18.526 1.00 89.31 111 SER A C 1
ATOM 807 O O . SER A 1 111 ? 9.772 1.914 -18.793 1.00 89.31 111 SER A O 1
ATOM 809 N N . ARG A 1 112 ? 9.390 4.014 -18.088 1.00 88.88 112 ARG A N 1
ATOM 810 C CA . ARG A 1 112 ? 10.794 4.265 -17.726 1.00 88.88 112 ARG A CA 1
ATOM 811 C C . ARG A 1 112 ? 11.236 3.189 -16.718 1.00 88.88 112 ARG A C 1
ATOM 813 O O . ARG A 1 112 ? 10.613 3.107 -15.658 1.00 88.88 112 ARG A O 1
ATOM 820 N N . PRO A 1 113 ? 12.292 2.406 -17.005 1.00 84.31 113 PRO A N 1
ATOM 821 C CA . PRO A 1 113 ? 12.773 1.402 -16.069 1.00 84.31 113 PRO A CA 1
ATOM 822 C C . PRO A 1 113 ? 13.238 2.060 -14.771 1.00 84.31 113 PRO A C 1
ATOM 824 O O . PRO A 1 113 ? 14.077 2.963 -14.800 1.00 84.31 113 PRO A O 1
ATOM 827 N N . ALA A 1 114 ? 12.697 1.600 -13.646 1.00 91.56 114 ALA A N 1
ATOM 828 C CA . ALA A 1 114 ? 13.233 1.928 -12.333 1.00 91.56 114 ALA A CA 1
ATOM 829 C C . ALA A 1 114 ? 14.618 1.285 -12.174 1.00 91.56 114 ALA A C 1
ATOM 831 O O . ALA A 1 114 ? 14.851 0.167 -12.644 1.00 91.56 114 ALA A O 1
ATOM 832 N N . VAL A 1 115 ? 15.541 1.978 -11.512 1.00 95.12 115 VAL A N 1
ATOM 833 C CA . VAL A 1 115 ? 16.906 1.482 -11.300 1.00 95.12 115 VAL A CA 1
ATOM 834 C C . VAL A 1 115 ? 17.078 1.070 -9.844 1.00 95.12 115 VAL A C 1
ATOM 836 O O . VAL A 1 115 ? 16.682 1.792 -8.939 1.00 95.12 115 VAL A O 1
ATOM 839 N N . ARG A 1 116 ? 17.692 -0.088 -9.581 1.00 97.25 116 ARG A N 1
ATOM 840 C CA . ARG A 1 116 ? 18.023 -0.494 -8.205 1.00 97.25 116 ARG A CA 1
ATOM 841 C C . ARG A 1 116 ? 18.887 0.576 -7.523 1.00 97.25 116 ARG A C 1
ATOM 843 O O . ARG A 1 116 ? 19.886 1.003 -8.094 1.00 97.25 116 ARG A O 1
ATOM 850 N N . GLY A 1 117 ? 18.527 0.951 -6.299 1.00 97.44 117 GLY A N 1
ATOM 851 C CA . GLY A 1 117 ? 19.160 2.030 -5.537 1.00 97.44 117 GLY A CA 1
ATOM 852 C C . GLY A 1 117 ? 18.602 3.423 -5.839 1.00 97.44 117 GLY A C 1
ATOM 853 O O . GLY A 1 117 ? 19.009 4.392 -5.209 1.00 97.44 117 GLY A O 1
ATOM 854 N N . GLU A 1 118 ? 17.681 3.553 -6.797 1.00 97.69 118 GLU A N 1
ATOM 855 C CA . GLU A 1 118 ? 17.019 4.821 -7.088 1.00 97.69 118 GLU A CA 1
ATOM 856 C C . GLU A 1 118 ? 16.045 5.192 -5.966 1.00 97.69 118 GLU A C 1
ATOM 858 O O . GLU A 1 118 ? 15.223 4.374 -5.547 1.00 97.69 118 GLU A O 1
ATOM 863 N N . HIS A 1 119 ? 16.107 6.444 -5.514 1.00 98.19 119 HIS A N 1
ATOM 864 C CA . HIS A 1 119 ? 15.080 7.008 -4.648 1.00 98.19 119 HIS A CA 1
ATOM 865 C C . HIS A 1 119 ? 13.853 7.383 -5.471 1.00 98.19 119 HIS A C 1
ATOM 867 O O . HIS A 1 119 ? 13.965 8.059 -6.496 1.00 98.19 119 HIS A O 1
ATOM 873 N N . VAL A 1 120 ? 12.682 6.979 -4.993 1.00 98.44 120 VAL A N 1
ATOM 874 C CA . VAL A 1 120 ? 11.397 7.193 -5.662 1.00 98.44 120 VAL A CA 1
ATOM 875 C C . VAL A 1 120 ? 10.321 7.538 -4.641 1.00 98.44 120 VAL A C 1
ATOM 877 O O . VAL A 1 120 ? 10.395 7.124 -3.483 1.00 98.44 120 VAL A O 1
ATOM 880 N N . GLY A 1 121 ? 9.303 8.261 -5.097 1.00 98.19 121 GLY A N 1
ATOM 881 C CA . GLY A 1 121 ? 8.028 8.334 -4.397 1.00 98.19 121 GLY A CA 1
ATOM 882 C C . GLY A 1 121 ? 7.100 7.211 -4.864 1.00 98.19 121 GLY A C 1
ATOM 883 O O . GLY A 1 121 ? 7.211 6.721 -5.989 1.00 98.19 121 GLY A O 1
ATOM 884 N N . VAL A 1 122 ? 6.172 6.810 -4.003 1.00 98.12 122 VAL A N 1
ATOM 885 C CA . VAL A 1 122 ? 5.082 5.881 -4.302 1.00 98.12 122 VAL A CA 1
ATOM 886 C C . VAL A 1 122 ? 3.765 6.606 -4.068 1.00 98.12 122 VAL A C 1
ATOM 888 O O . VAL A 1 122 ? 3.448 7.011 -2.945 1.00 98.12 122 VAL A O 1
ATOM 891 N N . ASP A 1 123 ? 2.984 6.766 -5.130 1.00 97.12 123 ASP A N 1
ATOM 892 C CA . ASP A 1 123 ? 1.571 7.106 -5.015 1.00 97.12 123 ASP A CA 1
ATOM 893 C C . ASP A 1 123 ? 0.771 5.809 -4.866 1.00 97.12 123 ASP A C 1
ATOM 895 O O . ASP A 1 123 ? 0.969 4.858 -5.621 1.00 97.12 123 ASP A O 1
ATOM 899 N N . THR A 1 124 ? -0.126 5.757 -3.885 1.00 94.69 124 THR A N 1
ATOM 900 C CA . THR A 1 124 ? -0.983 4.591 -3.634 1.00 94.69 124 THR A CA 1
ATOM 901 C C . THR A 1 124 ? -2.173 4.520 -4.597 1.00 94.69 124 THR A C 1
ATOM 903 O O . THR A 1 124 ? -2.875 3.505 -4.622 1.00 94.69 124 THR A O 1
ATOM 906 N N . GLY A 1 125 ? -2.399 5.592 -5.369 1.00 92.12 125 GLY A N 1
ATOM 907 C CA . GLY A 1 125 ? -3.491 5.737 -6.323 1.00 92.12 125 GLY A CA 1
ATOM 908 C C . GLY A 1 125 ? -4.833 5.904 -5.624 1.00 92.12 125 GLY A C 1
ATOM 909 O O . GLY A 1 125 ? -5.072 6.907 -4.951 1.00 92.12 125 GLY A O 1
ATOM 910 N N . SER A 1 126 ? -5.730 4.929 -5.788 1.00 87.44 126 SER A N 1
ATOM 911 C CA . SER A 1 126 ? -7.008 4.912 -5.067 1.00 87.44 126 SER A CA 1
ATOM 912 C C . SER A 1 126 ? -6.800 4.918 -3.551 1.00 87.44 126 SER A C 1
ATOM 914 O O . SER A 1 126 ? -5.764 4.475 -3.054 1.00 87.44 126 SER A O 1
ATOM 916 N N . THR A 1 127 ? -7.814 5.367 -2.808 1.00 89.88 127 THR A N 1
ATOM 917 C CA . THR A 1 127 ? -7.798 5.355 -1.341 1.00 89.88 127 THR A CA 1
ATOM 918 C C . THR A 1 127 ? -7.446 3.958 -0.814 1.00 89.88 127 THR A C 1
ATOM 920 O O . THR A 1 127 ? -8.169 3.005 -1.121 1.00 89.88 127 THR A O 1
ATOM 923 N N . PRO A 1 128 ? -6.355 3.810 -0.041 1.00 94.81 128 PRO A N 1
ATOM 924 C CA . PRO A 1 128 ? -5.979 2.522 0.525 1.00 94.81 128 PRO A CA 1
ATOM 925 C C . PRO A 1 128 ? -7.026 1.990 1.502 1.00 94.81 128 PRO A C 1
ATOM 927 O O . PRO A 1 128 ? -7.762 2.746 2.137 1.00 94.81 128 PRO A O 1
ATOM 930 N N . LEU A 1 129 ? -7.051 0.672 1.662 1.00 96.12 129 LEU A N 1
ATOM 931 C CA . LEU A 1 129 ? -7.784 0.013 2.735 1.00 96.12 129 LEU A CA 1
ATOM 932 C C . LEU A 1 129 ? -7.065 0.268 4.063 1.00 96.12 129 LEU A C 1
ATOM 934 O O . LEU A 1 129 ? -5.839 0.348 4.096 1.00 96.12 129 LEU A O 1
ATOM 938 N N . ALA A 1 130 ? -7.806 0.356 5.161 1.00 97.19 130 ALA A N 1
ATOM 939 C CA . ALA A 1 130 ? -7.237 0.457 6.500 1.00 97.19 130 ALA A CA 1
ATOM 940 C C . ALA A 1 130 ? -7.618 -0.778 7.313 1.00 97.19 130 ALA A C 1
ATOM 942 O O . ALA A 1 130 ? -8.771 -1.202 7.289 1.00 97.19 130 ALA A O 1
ATOM 943 N N . PHE A 1 131 ? -6.661 -1.335 8.045 1.00 97.19 131 PHE A N 1
ATOM 944 C CA . PHE A 1 131 ? -6.858 -2.498 8.898 1.00 97.19 131 PHE A CA 1
ATOM 945 C C . PHE A 1 131 ? -6.406 -2.198 10.319 1.00 97.19 131 PHE A C 1
ATOM 947 O O . PHE A 1 131 ? -5.323 -1.648 10.527 1.00 97.19 131 PHE A O 1
ATOM 954 N N . GLY A 1 132 ? -7.232 -2.568 11.288 1.00 96.94 132 GLY A N 1
ATOM 955 C CA . GLY A 1 132 ? -6.943 -2.432 12.702 1.00 96.94 132 GLY A CA 1
ATOM 956 C C . GLY A 1 132 ? -5.789 -3.326 13.163 1.00 96.94 132 GLY A C 1
ATOM 957 O O . GLY A 1 132 ? -5.276 -4.167 12.411 1.00 96.94 132 GLY A O 1
ATOM 958 N N . PRO A 1 133 ? -5.357 -3.151 14.421 1.00 95.25 133 PRO A N 1
ATOM 959 C CA . PRO A 1 133 ? -4.314 -3.979 15.025 1.00 95.25 133 PRO A CA 1
ATOM 960 C C . PRO A 1 133 ? -4.749 -5.446 15.192 1.00 95.25 133 PRO A C 1
ATOM 962 O O . PRO A 1 133 ? -3.906 -6.337 15.196 1.00 95.25 133 PRO A O 1
ATOM 965 N N . ASP A 1 134 ? -6.054 -5.697 15.275 1.00 95.00 134 ASP A N 1
ATOM 966 C CA . ASP A 1 134 ? -6.690 -7.021 15.234 1.00 95.00 134 ASP A CA 1
ATOM 967 C C . ASP A 1 134 ? -6.648 -7.676 13.841 1.00 95.00 134 ASP A C 1
ATOM 969 O O . ASP A 1 134 ? -6.815 -8.887 13.716 1.00 95.00 134 ASP A O 1
ATOM 973 N N . GLY A 1 135 ? -6.354 -6.895 12.799 1.00 95.00 135 GLY A N 1
ATOM 974 C CA . GLY A 1 135 ? -6.338 -7.344 11.412 1.00 95.00 135 GLY A CA 1
ATOM 975 C C . GLY A 1 135 ? -7.688 -7.237 10.707 1.00 95.00 135 GLY A C 1
ATOM 976 O O . GLY A 1 135 ? -7.765 -7.630 9.540 1.00 95.00 135 GLY A O 1
ATOM 977 N N . ASP A 1 136 ? -8.709 -6.681 11.356 1.00 95.75 136 ASP A N 1
ATOM 978 C CA . ASP A 1 136 ? -10.013 -6.432 10.748 1.00 95.75 136 ASP A CA 1
ATOM 979 C C . ASP A 1 136 ? -10.013 -5.105 9.982 1.00 95.75 136 ASP A C 1
ATOM 981 O O . ASP A 1 136 ? -9.286 -4.163 10.308 1.00 95.75 136 ASP A O 1
ATOM 985 N N . ARG A 1 137 ? -10.809 -5.011 8.916 1.00 95.69 137 ARG A N 1
ATOM 986 C CA . ARG A 1 137 ? -10.911 -3.787 8.118 1.00 95.69 137 ARG A CA 1
ATOM 987 C C . ARG A 1 137 ? -11.618 -2.678 8.907 1.00 95.69 137 ARG A C 1
ATOM 989 O O . ARG A 1 137 ? -12.720 -2.861 9.413 1.00 95.69 137 ARG A O 1
ATOM 996 N N . ILE A 1 138 ? -10.998 -1.500 8.957 1.00 95.19 138 ILE A N 1
ATOM 997 C CA . ILE A 1 138 ? -11.572 -0.274 9.520 1.00 95.19 138 ILE A CA 1
ATOM 998 C C . ILE A 1 138 ? -12.482 0.382 8.473 1.00 95.19 138 ILE A C 1
ATOM 1000 O O . ILE A 1 138 ? -12.113 0.523 7.305 1.00 95.19 138 ILE A O 1
ATOM 1004 N N . GLY A 1 139 ? -13.660 0.838 8.903 1.00 85.81 139 GLY A N 1
ATOM 1005 C CA . GLY A 1 139 ? -14.701 1.345 8.006 1.00 85.81 139 GLY A CA 1
ATOM 1006 C C . GLY A 1 139 ? -15.649 0.240 7.546 1.00 85.81 139 GLY A C 1
ATOM 1007 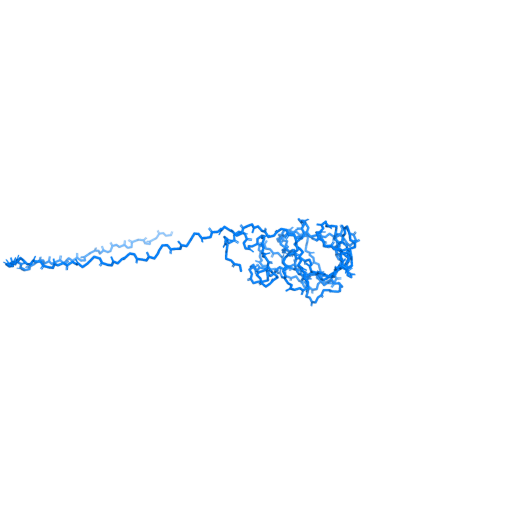O O . GLY A 1 139 ? -15.487 -0.918 7.909 1.00 85.81 139 GLY A O 1
ATOM 1008 N N . ALA A 1 140 ? -16.696 0.601 6.800 1.00 62.38 140 ALA A N 1
ATOM 1009 C CA . ALA A 1 140 ? -17.827 -0.299 6.585 1.00 62.38 140 ALA A CA 1
ATOM 1010 C C . ALA A 1 140 ? -17.408 -1.653 5.960 1.00 62.38 140 ALA A C 1
ATOM 1012 O O . ALA A 1 140 ? -16.947 -1.675 4.806 1.00 62.38 140 ALA A O 1
ATOM 1013 N N . PRO A 1 141 ? -17.632 -2.792 6.648 1.00 59.28 141 PRO A N 1
ATOM 1014 C CA . PRO A 1 141 ? -17.817 -4.062 5.963 1.00 59.28 141 PRO A CA 1
ATOM 1015 C C . PRO A 1 141 ? -19.013 -3.920 5.013 1.00 59.28 141 PRO A C 1
ATOM 1017 O O . PRO A 1 141 ? -20.028 -3.314 5.368 1.00 59.28 141 PRO A O 1
ATOM 1020 N N . SER A 1 142 ? -18.904 -4.418 3.778 1.00 44.94 142 SER A N 1
ATOM 1021 C CA . SER A 1 142 ? -20.102 -4.490 2.932 1.00 44.94 142 SER A CA 1
ATOM 1022 C C . SER A 1 142 ? -21.017 -5.554 3.543 1.00 44.94 142 SER A C 1
ATOM 1024 O O . SER A 1 142 ? -20.491 -6.563 4.013 1.00 44.94 142 SER A O 1
ATOM 1026 N N . PRO A 1 143 ? -22.349 -5.359 3.600 1.00 45.69 143 PRO A N 1
ATOM 1027 C CA . PRO A 1 143 ? -23.222 -6.369 4.172 1.00 45.69 143 PRO A CA 1
ATOM 1028 C C . PRO A 1 143 ? -22.994 -7.674 3.416 1.00 45.69 143 PRO A C 1
ATOM 1030 O O . PRO A 1 143 ? -23.209 -7.742 2.204 1.00 45.69 143 PRO A O 1
ATOM 1033 N N . ALA A 1 144 ? -22.537 -8.696 4.143 1.00 47.88 144 ALA A N 1
ATOM 1034 C CA . ALA A 1 144 ? -22.543 -10.061 3.659 1.00 47.88 144 ALA A CA 1
ATOM 1035 C C . ALA A 1 144 ? -23.934 -10.309 3.073 1.00 47.88 144 ALA A C 1
ATOM 1037 O O . ALA A 1 144 ? -24.942 -10.089 3.751 1.00 47.88 144 ALA A O 1
ATOM 1038 N N . THR A 1 145 ? -24.007 -10.715 1.806 1.00 42.12 145 THR A N 1
ATOM 1039 C CA . THR A 1 145 ? -25.282 -11.170 1.257 1.00 42.12 145 THR A CA 1
ATOM 1040 C C . THR A 1 145 ? -25.7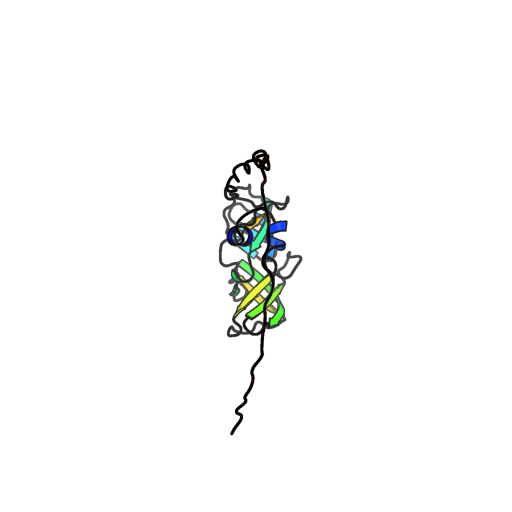09 -12.335 2.138 1.00 42.12 145 THR A C 1
ATOM 1042 O O . THR A 1 145 ? -25.051 -13.374 2.141 1.00 42.12 145 THR A O 1
ATOM 1045 N N . ALA A 1 146 ? -26.749 -12.123 2.947 1.00 43.03 146 ALA A N 1
ATOM 1046 C CA . ALA A 1 146 ? -27.330 -13.136 3.805 1.00 43.03 146 ALA A CA 1
ATOM 1047 C C . ALA A 1 146 ? -27.642 -14.352 2.933 1.00 43.03 146 ALA A C 1
ATOM 1049 O O . ALA A 1 146 ? -28.570 -14.337 2.122 1.00 43.03 146 ALA A O 1
ATOM 1050 N N . GLN A 1 147 ? -26.822 -15.393 3.043 1.00 41.69 147 GLN A N 1
ATOM 1051 C CA . GLN A 1 147 ? -27.109 -16.642 2.374 1.00 41.69 147 GLN A CA 1
ATOM 1052 C C . GLN A 1 147 ? -28.309 -17.242 3.101 1.00 41.69 147 GLN A C 1
ATOM 1054 O O . GLN A 1 147 ? -28.208 -17.653 4.257 1.00 41.69 147 GLN A O 1
ATOM 1059 N N . ALA A 1 148 ? -29.460 -17.225 2.425 1.00 43.00 148 ALA A N 1
ATOM 1060 C CA . ALA A 1 148 ? -30.660 -17.920 2.857 1.00 43.00 148 ALA A CA 1
ATOM 1061 C C . ALA A 1 148 ? -30.292 -19.353 3.287 1.00 43.00 148 ALA A C 1
ATOM 1063 O O . ALA A 1 148 ? -29.458 -19.984 2.620 1.00 43.00 148 ALA A O 1
ATOM 1064 N N . PRO A 1 149 ? -30.873 -19.882 4.380 1.00 41.34 149 PRO A N 1
ATOM 1065 C CA . PRO A 1 149 ? -30.598 -21.246 4.797 1.00 41.34 149 PRO A CA 1
ATOM 1066 C C . PRO A 1 149 ? -30.898 -22.178 3.624 1.00 41.34 149 PRO A C 1
ATOM 1068 O O . PRO A 1 149 ? -32.007 -22.178 3.086 1.00 41.34 149 PRO A O 1
ATOM 1071 N N . ARG A 1 150 ? -29.885 -22.946 3.202 1.00 47.38 150 ARG A N 1
ATOM 1072 C CA . ARG A 1 150 ? -30.055 -24.000 2.202 1.00 47.38 150 ARG A CA 1
ATOM 1073 C C . ARG A 1 150 ? -31.176 -24.904 2.699 1.00 47.38 150 ARG A C 1
ATOM 1075 O O . ARG A 1 150 ? -31.043 -25.527 3.751 1.00 47.38 150 ARG A O 1
ATOM 1082 N N . SER A 1 151 ? -32.286 -24.927 1.967 1.00 45.78 151 SER A N 1
ATOM 1083 C CA . SER A 1 151 ? -33.398 -25.827 2.236 1.00 45.78 151 SER A CA 1
ATOM 1084 C C . SER A 1 151 ? -32.857 -27.252 2.325 1.00 45.78 151 SER A C 1
ATOM 1086 O O . SER A 1 151 ? -32.133 -27.704 1.436 1.00 45.78 151 SER A O 1
ATOM 1088 N N . ALA A 1 152 ? -33.169 -27.928 3.430 1.00 50.62 152 ALA A N 1
ATOM 1089 C CA . ALA A 1 152 ? -32.831 -29.327 3.637 1.00 50.62 152 ALA A CA 1
ATOM 1090 C C . ALA A 1 152 ? -33.342 -30.182 2.458 1.00 50.62 152 ALA A C 1
ATOM 1092 O O . ALA A 1 152 ? -34.393 -29.865 1.889 1.00 50.62 152 ALA A O 1
ATOM 1093 N N . PRO A 1 153 ? -32.651 -31.275 2.091 1.00 48.41 153 PRO A N 1
ATOM 1094 C CA . PRO A 1 153 ? -33.183 -32.200 1.106 1.00 48.41 153 PRO A CA 1
ATOM 1095 C C . PRO A 1 153 ? -34.469 -32.820 1.664 1.00 48.41 153 PRO A C 1
ATOM 1097 O O . PRO A 1 153 ? -34.459 -33.436 2.731 1.00 48.41 153 PRO A O 1
ATOM 1100 N N . GLY A 1 154 ? -35.584 -32.629 0.955 1.00 43.06 154 GLY A N 1
ATOM 1101 C CA . GLY A 1 154 ? -36.854 -33.282 1.270 1.00 43.06 154 GLY A CA 1
ATOM 1102 C C . GLY A 1 154 ? -36.723 -34.812 1.225 1.00 43.06 154 GLY A C 1
ATOM 1103 O O . GLY A 1 154 ? -35.879 -35.334 0.489 1.00 43.06 154 GLY A O 1
ATOM 1104 N N . PRO A 1 155 ? -37.532 -35.552 2.002 1.00 44.09 155 PRO A N 1
ATOM 1105 C CA . PRO A 1 155 ? -37.397 -36.997 2.106 1.00 44.09 155 PRO A CA 1
ATOM 1106 C C . PRO A 1 155 ? -37.644 -37.680 0.755 1.00 44.09 155 PRO A C 1
ATOM 1108 O O . PRO A 1 155 ? -38.595 -37.374 0.032 1.00 44.09 155 PRO A O 1
ATOM 1111 N N . ALA A 1 156 ? -36.757 -38.624 0.438 1.00 49.09 156 ALA A N 1
ATOM 1112 C CA . ALA A 1 156 ? -36.799 -39.463 -0.747 1.00 49.09 156 ALA A CA 1
ATOM 1113 C C . ALA A 1 156 ? -38.162 -40.160 -0.896 1.00 49.09 156 ALA A C 1
ATOM 1115 O O . ALA A 1 156 ? -38.617 -40.878 -0.005 1.00 49.09 156 ALA A O 1
ATOM 1116 N N . ARG A 1 157 ? -38.806 -39.980 -2.055 1.00 40.97 157 ARG A N 1
ATOM 1117 C CA . ARG A 1 157 ? -39.982 -40.765 -2.446 1.00 40.97 157 ARG A CA 1
ATOM 1118 C C . ARG A 1 157 ? -39.561 -42.216 -2.684 1.00 40.97 157 ARG A C 1
ATOM 1120 O O . ARG A 1 157 ? -38.826 -42.512 -3.624 1.00 40.97 157 ARG A O 1
ATOM 1127 N N . ALA A 1 158 ? -40.065 -43.117 -1.845 1.00 40.44 158 ALA A N 1
ATOM 1128 C CA . ALA A 1 158 ? -39.998 -44.555 -2.058 1.00 40.44 158 ALA A CA 1
ATOM 1129 C C . ALA A 1 158 ? -40.743 -44.920 -3.354 1.00 40.44 158 ALA A C 1
ATOM 1131 O O . ALA A 1 158 ? -41.947 -44.702 -3.477 1.00 40.44 158 ALA A O 1
ATOM 1132 N N . SER A 1 159 ? -40.009 -45.455 -4.330 1.00 38.44 159 SER A N 1
ATOM 1133 C CA . SER A 1 159 ? -40.575 -46.024 -5.553 1.00 38.44 159 SER A CA 1
ATOM 1134 C C . SER A 1 159 ? -40.915 -47.492 -5.304 1.00 38.44 159 SER A C 1
ATOM 1136 O O . SER A 1 159 ? -40.018 -48.325 -5.167 1.00 38.44 159 SER A O 1
ATOM 1138 N N . THR A 1 160 ? -42.203 -47.821 -5.237 1.00 40.75 160 THR A N 1
ATOM 1139 C CA . THR A 1 160 ? -42.684 -49.204 -5.254 1.00 40.75 160 THR A CA 1
ATOM 1140 C C . THR A 1 160 ? -42.629 -49.741 -6.684 1.00 40.75 160 THR A C 1
ATOM 1142 O O . THR A 1 160 ? -43.284 -49.239 -7.595 1.00 40.75 160 THR A O 1
ATOM 1145 N N . ARG A 1 161 ? -41.804 -50.775 -6.886 1.00 37.50 161 ARG A N 1
ATOM 1146 C CA . ARG A 1 161 ? -41.765 -51.579 -8.112 1.00 37.50 161 ARG A CA 1
ATOM 1147 C C . ARG A 1 161 ? -43.068 -52.361 -8.251 1.00 37.50 161 ARG A C 1
ATOM 1149 O O . ARG A 1 161 ? -43.442 -53.083 -7.335 1.00 37.50 161 ARG A O 1
ATOM 1156 N N . THR A 1 162 ? -43.688 -52.303 -9.424 1.00 40.88 162 THR A N 1
ATOM 1157 C CA . THR A 1 162 ? -44.560 -53.370 -9.930 1.00 40.88 162 THR A CA 1
ATOM 1158 C C . THR A 1 162 ? -44.081 -53.731 -11.336 1.00 40.88 162 THR A C 1
ATOM 1160 O O . THR A 1 162 ? -44.038 -52.888 -12.226 1.00 40.88 162 THR A O 1
ATOM 1163 N N . SER A 1 163 ? -43.626 -54.979 -11.458 1.00 43.91 163 SER A N 1
ATOM 1164 C CA . SER A 1 163 ? -43.324 -55.734 -12.690 1.00 43.91 163 SER A CA 1
ATOM 1165 C C . SER A 1 163 ? -44.619 -55.938 -13.512 1.00 43.91 163 SER A C 1
ATOM 1167 O O . SER A 1 163 ? -45.679 -55.874 -12.886 1.00 43.91 163 SER A O 1
ATOM 1169 N N . PRO A 1 164 ? -44.613 -56.261 -14.832 1.00 54.84 164 PRO A N 1
ATOM 1170 C CA . PRO A 1 164 ? -44.006 -57.515 -15.306 1.00 54.84 164 PRO A CA 1
ATOM 1171 C C . PRO A 1 164 ? -43.458 -57.564 -16.759 1.00 54.84 164 PRO A C 1
ATOM 1173 O O . PRO A 1 164 ? -43.680 -56.683 -17.579 1.00 54.84 164 PRO A O 1
ATOM 1176 N N . ALA A 1 165 ? -42.831 -58.718 -17.032 1.00 38.62 165 ALA A N 1
ATOM 1177 C CA . ALA A 1 165 ? -42.796 -59.482 -18.290 1.00 38.62 165 ALA A CA 1
ATOM 1178 C C . ALA A 1 165 ? -41.801 -59.102 -19.414 1.00 38.62 165 ALA A C 1
ATOM 1180 O O . ALA A 1 165 ? -41.912 -58.096 -20.103 1.00 38.62 165 ALA A O 1
ATOM 1181 N N . ALA A 1 166 ? -40.861 -60.031 -19.618 1.00 39.78 166 ALA A N 1
ATOM 1182 C CA . ALA A 1 166 ? -39.986 -60.238 -20.779 1.00 39.78 166 ALA A CA 1
ATOM 1183 C C . ALA A 1 166 ? -40.741 -61.029 -21.898 1.00 39.78 166 ALA A C 1
ATOM 1185 O O . ALA A 1 166 ? -41.921 -61.312 -21.675 1.00 39.78 166 ALA A O 1
ATOM 1186 N N . PRO A 1 167 ? -40.133 -61.515 -23.017 1.00 54.72 167 PRO A N 1
ATOM 1187 C CA . PRO A 1 167 ? -38.719 -61.452 -23.430 1.00 54.72 167 PRO A CA 1
ATOM 1188 C C . PRO A 1 167 ? -38.440 -61.260 -24.954 1.00 54.72 167 PRO A C 1
ATOM 1190 O O . PRO A 1 167 ? -39.338 -61.223 -25.786 1.00 54.72 167 PRO A O 1
ATOM 1193 N N . ALA A 1 168 ? -37.135 -61.293 -25.269 1.00 40.91 168 ALA A N 1
ATOM 1194 C CA . ALA A 1 168 ? -36.490 -61.863 -26.466 1.00 40.91 168 ALA A CA 1
ATOM 1195 C C . ALA A 1 168 ? -36.234 -60.971 -27.701 1.00 40.91 168 ALA A C 1
ATOM 1197 O O . ALA A 1 168 ? -37.142 -60.534 -28.397 1.00 40.91 168 ALA A O 1
ATOM 1198 N N . GLY A 1 169 ? -34.941 -60.826 -28.028 1.00 36.47 169 GLY A N 1
ATOM 1199 C CA . GLY A 1 169 ? -34.444 -60.343 -29.319 1.00 36.47 169 GLY A CA 1
ATOM 1200 C C . GLY A 1 169 ? -32.984 -59.874 -29.256 1.00 36.47 169 GLY A C 1
ATOM 1201 O O . GLY A 1 169 ? -32.713 -58.742 -28.882 1.00 36.47 169 GLY A O 1
ATOM 1202 N N . ALA A 1 170 ? -32.045 -60.741 -29.630 1.00 42.53 170 ALA A N 1
ATOM 1203 C CA . ALA A 1 170 ? -30.628 -60.451 -29.897 1.00 42.53 170 ALA A CA 1
ATOM 1204 C C . ALA A 1 170 ? -30.265 -61.097 -31.256 1.00 42.53 170 ALA A C 1
ATOM 1206 O O . ALA A 1 170 ? -31.056 -61.911 -31.734 1.00 42.53 170 ALA A O 1
ATOM 1207 N N . PRO A 1 171 ? -29.045 -60.950 -31.808 1.00 55.12 171 PRO A N 1
ATOM 1208 C CA . PRO A 1 171 ? -28.182 -59.774 -31.971 1.00 55.12 171 PRO A CA 1
ATOM 1209 C C . PRO A 1 171 ? -27.755 -59.576 -33.455 1.00 55.12 171 PRO A C 1
ATOM 1211 O O . PRO A 1 171 ? -27.826 -60.500 -34.262 1.00 55.12 171 PRO A O 1
ATOM 1214 N N . SER A 1 172 ? -27.244 -58.398 -33.827 1.00 45.97 172 SER A N 1
ATOM 1215 C CA . SER A 1 172 ? -26.400 -58.152 -35.027 1.00 45.97 172 SER A CA 1
ATOM 1216 C C . SER A 1 172 ? -26.149 -56.653 -35.156 1.00 45.97 172 SER A C 1
ATOM 1218 O O . SER A 1 172 ? -27.043 -55.880 -34.851 1.00 45.97 172 SER A O 1
ATOM 1220 N N . SER A 1 173 ? -25.050 -56.107 -35.658 1.00 45.88 173 SER A N 1
ATOM 1221 C CA . SER A 1 173 ? -23.710 -56.550 -36.050 1.00 45.88 173 SER A CA 1
ATOM 1222 C C . SER A 1 173 ? -23.026 -55.284 -36.602 1.00 45.88 173 SER A C 1
ATOM 1224 O O . SER A 1 173 ? -23.720 -54.385 -37.070 1.00 45.88 173 SER A O 1
ATOM 1226 N N . ALA A 1 174 ? -21.693 -55.290 -36.651 1.00 48.62 174 ALA A N 1
ATOM 1227 C CA . ALA A 1 174 ? -20.854 -54.506 -37.567 1.00 48.62 174 ALA A CA 1
ATOM 1228 C C . ALA A 1 174 ? -20.566 -53.017 -37.251 1.00 48.62 174 ALA A C 1
ATOM 1230 O O . ALA A 1 174 ? -21.338 -52.111 -37.550 1.00 48.62 174 ALA A O 1
ATOM 1231 N N . GLN A 1 175 ? -19.332 -52.775 -36.789 1.00 44.94 175 GLN A N 1
ATOM 1232 C CA . GLN A 1 175 ? -18.486 -51.730 -37.387 1.00 44.94 175 GLN A CA 1
ATOM 1233 C C . GLN A 1 175 ? -18.012 -52.195 -38.787 1.00 44.94 175 GLN A C 1
ATOM 1235 O O . GLN A 1 175 ? -18.047 -53.403 -39.044 1.00 44.94 175 GLN A O 1
ATOM 1240 N N . PRO A 1 176 ? -17.528 -51.301 -39.677 1.00 57.75 176 PRO A N 1
ATOM 1241 C CA . PRO A 1 176 ? -16.090 -51.006 -39.649 1.00 57.75 176 PRO A CA 1
ATOM 1242 C C . PRO A 1 176 ? -15.659 -49.575 -40.048 1.00 57.75 176 PRO A C 1
ATOM 1244 O O . PRO A 1 176 ? -16.280 -48.873 -40.836 1.00 57.75 176 PRO A O 1
ATOM 1247 N N . VAL A 1 177 ? -14.507 -49.228 -39.476 1.00 48.44 177 VAL A N 1
ATOM 1248 C CA . VAL A 1 177 ? -13.348 -48.458 -39.965 1.00 48.44 177 VAL A CA 1
ATOM 1249 C C . VAL A 1 177 ? -13.276 -48.138 -41.470 1.00 48.44 177 VAL A C 1
ATOM 1251 O O . VAL A 1 177 ? -13.347 -49.037 -42.301 1.00 48.44 177 VAL A O 1
ATOM 1254 N N . ALA A 1 178 ? -12.935 -46.883 -41.784 1.00 48.81 178 ALA A N 1
ATOM 1255 C CA . ALA A 1 178 ? -12.095 -46.453 -42.914 1.00 48.81 178 ALA A CA 1
ATOM 1256 C C . ALA A 1 178 ? -11.820 -44.933 -42.772 1.00 48.81 178 ALA A C 1
ATOM 1258 O O . ALA A 1 178 ? -12.711 -44.222 -42.329 1.00 48.81 178 ALA A O 1
ATOM 1259 N N . THR A 1 179 ? -10.720 -44.280 -43.158 1.00 45.62 179 THR A N 1
ATOM 1260 C CA . THR A 1 179 ? -9.357 -44.600 -43.624 1.00 45.62 179 THR A CA 1
ATOM 1261 C C . THR A 1 179 ? -8.920 -43.347 -44.399 1.00 45.62 179 THR A C 1
ATOM 1263 O O . THR A 1 179 ? -9.599 -43.009 -45.357 1.00 45.62 179 THR A O 1
ATOM 1266 N N . VAL A 1 180 ? -7.776 -42.734 -44.027 1.00 49.00 180 VAL A N 1
ATOM 1267 C CA . VAL A 1 180 ? -6.793 -42.102 -44.955 1.00 49.00 180 VAL A CA 1
ATOM 1268 C C . VAL A 1 180 ? -7.270 -40.785 -45.638 1.00 49.00 180 VAL A C 1
ATOM 1270 O O . VAL A 1 180 ? -8.445 -40.575 -45.859 1.00 49.00 180 VAL A O 1
ATOM 1273 N N . SER A 1 181 ? -6.482 -39.755 -45.959 1.00 49.78 181 SER A N 1
ATOM 1274 C CA . SER A 1 181 ? -5.054 -39.581 -46.222 1.00 49.78 181 SER A CA 1
ATOM 1275 C C . SER A 1 181 ? -4.665 -38.103 -46.079 1.00 49.78 181 SER A C 1
ATOM 1277 O O . SER A 1 181 ? -5.433 -37.217 -46.436 1.00 49.78 181 SER A O 1
ATOM 1279 N N . ARG A 1 182 ? -3.417 -37.888 -45.648 1.00 48.75 182 ARG A N 1
ATOM 1280 C CA . ARG A 1 182 ? -2.382 -37.005 -46.231 1.00 48.75 182 ARG A CA 1
ATOM 1281 C C . ARG A 1 182 ? -2.812 -36.073 -47.377 1.00 48.75 182 ARG A C 1
ATOM 1283 O O . ARG A 1 182 ? -3.354 -36.562 -48.359 1.00 48.75 182 ARG A O 1
ATOM 1290 N N . HIS A 1 183 ? -2.300 -34.837 -47.374 1.00 52.91 183 HIS A N 1
ATOM 1291 C CA . HIS A 1 183 ? -1.333 -34.395 -48.395 1.00 52.91 183 HIS A CA 1
ATOM 1292 C C . HIS A 1 183 ? -0.417 -33.274 -47.872 1.00 52.91 183 HIS A C 1
ATOM 1294 O O . HIS A 1 183 ? -0.861 -32.240 -47.388 1.00 52.91 183 HIS A O 1
ATOM 1300 N N . VAL A 1 184 ? 0.881 -33.555 -47.981 1.00 49.84 184 VAL A N 1
ATOM 1301 C CA . VAL A 1 184 ? 2.040 -32.664 -47.865 1.00 49.84 184 VAL A CA 1
ATOM 1302 C C . VAL A 1 184 ? 2.414 -32.223 -49.279 1.00 49.84 184 VAL A C 1
ATOM 1304 O O . VAL A 1 184 ? 2.383 -33.072 -50.172 1.00 49.84 184 VAL A O 1
ATOM 1307 N N . ARG A 1 185 ? 2.820 -30.955 -49.433 1.00 49.44 185 ARG A N 1
ATOM 1308 C CA . ARG A 1 185 ? 3.750 -30.340 -50.419 1.00 49.44 185 ARG A CA 1
ATOM 1309 C C . ARG A 1 185 ? 3.290 -28.891 -50.654 1.00 49.44 185 ARG A C 1
ATOM 1311 O O . ARG A 1 185 ? 2.091 -28.654 -50.677 1.00 49.44 185 ARG A O 1
ATOM 1318 N N . ALA A 1 186 ? 4.149 -27.897 -50.829 1.00 56.22 186 ALA A N 1
ATOM 1319 C CA . ALA A 1 186 ? 5.601 -27.840 -50.981 1.00 56.22 186 ALA A CA 1
ATOM 1320 C C . ALA A 1 186 ? 6.104 -26.533 -50.351 1.00 56.22 186 ALA A C 1
ATOM 1322 O O . ALA A 1 186 ? 5.269 -25.612 -50.202 1.00 56.22 186 ALA A O 1
#

Secondary structure (DSSP, 8-state):
--S-HHHHHHS-SBHHHHHHSSSSPPEEEEEEE-SSEEEETTEEEE---SS-TT-EEEEEE-TTT-EEESTTSSSEEEEEEEEEE-SSEEEEEEE-TT-SSPEEEEEETTSPPP-TT-EEEEE--SPPEEE-TTSBBSSPPPPP------PPPPPP------------------------------

Foldseek 3Di:
DDDDLVCLAPPNFFQVSQQVRDPVGWFKFKFFAQQQWTDGQFAIGGDHFPDDGRFIWIWTAHQAQKDKAAPPPARGKFFFADWDDPPQWIWTFTDTPRGPGTDTHIDGPPDDDDDGGDIIHMHRHPRTWIAHPVRGTTDDDDPDPPDDPDPDDDDDDDDDDDDDDDDDDDDDDDDDDDDDDDDDDD

Sequence (186 aa):
QVDTPDRIYHAPDTVAVAEFIGSPRINLVDGTYDGRAVRTESGSVPIELPVPAGQALRLGFRCESASLTAPGCGRLDGEVAHVENLGSDLLVHVRCAGSATPVVVRMPAGSRPAVRGEHVGVDTGSTPLAFGPDGDRIGAPSPATAQAPRSAPGPARASTRTSPAAPAGAPSSAQPVATVSRHVRA

Radius of gyration: 29.3 Å; chains: 1; bounding box: 64×76×69 Å